Protein AF-0000000069662924 (afdb_homodimer)

Nearest PDB structures (foldseek):
  7nlg-assembly2_C-2  TM=7.965E-01  e=3.188E-01  Saccharomyces cerevisiae
  7nli-assembly1_B  TM=7.902E-01  e=3.560E-01  Saccharomyces cerevisiae
  7n9v-assembly1_A  TM=6.634E-01  e=2.418E-01  Human immunodeficiency virus 1
  7t12-assembly1_A  TM=6.763E-01  e=5.540E-01  HIV-1 O_MVP5180
  8gyn-assembly1_A  TM=2.034E-01  e=5.964E+00  Danio rerio

Foldseek 3Di:
DVVVVVVVVVVVVVVVVVVVVVVVVVLVCLLPVALDPVQLVVLVCQLQVQADDPVDDLVVSLVSNVVSQVSNVSSPHHDDFLRSLCSSLVRYDPLCVVLSVVLVPDDPVQSGSVNSSVSRNVSSVVVVVVVVVVVVD/DVVVVVVVVVVVVVVVVVVVVVVVVVLVCLQPVALDPVQLVVLVCQLQVQADDPPDDLVVSLVSNVVSQVSNVSSPHHDDFLRSLCSSLVRYDPLCVVLSVVLVPDDPVQSGSVNSSVSRNVSSVVVVVVVVVVVVD

Radius of gyration: 25.34 Å; Cα contacts (8 Å, |Δi|>4): 198; chains: 2; bounding box: 38×68×106 Å

Organism: Araneus ventricosus (NCBI:txid182803)

Sequence (274 aa):
ATIYLSLEESQKDLVAEAETAKEAWTLLEEIYEPKSRARIAQLRSEFYSIKKQPSESIGIYLAHIQQAAKALKNAGKSIPEDEVAYQMIENLPPEFDNIVQQIYQLNDDEFLPDKVRTILLAEEGRILSKQAKEIDNATIYLSLEESQKDLVAEAETAKEAWTLLEEIYEPKSRARIAQLRSEFYSIKKQPSESIGIYLAHIQQAAKALKNAGKSIPEDEVAYQMIENLPPEFDNIVQQIYQLNDDEFLPDKVRTILLAEEGRILSKQAKEIDN

Solvent-accessible surface area (backbone atoms only — not comparable to full-atom values): 15076 Å² total; per-residue (Å²): 118,69,66,61,52,50,52,53,49,53,49,45,50,50,49,52,48,44,50,47,43,47,51,46,44,52,44,45,49,39,58,66,36,72,70,37,52,63,55,48,51,54,41,49,52,51,49,76,62,57,58,59,52,92,89,51,52,63,68,57,45,51,48,52,52,50,49,35,46,48,52,28,37,51,42,70,46,74,69,58,54,52,57,52,31,47,58,69,59,72,39,56,62,77,91,44,49,68,59,46,57,55,55,46,66,46,52,79,94,50,46,28,46,68,53,51,48,54,52,51,50,53,48,52,53,51,54,52,52,53,53,54,52,62,71,74,103,118,70,66,60,53,51,52,52,48,51,48,48,50,51,50,51,48,44,51,48,43,48,51,46,44,50,44,44,49,39,58,65,37,73,69,36,50,64,54,48,51,52,40,49,52,52,48,76,62,59,59,59,52,91,90,52,51,64,68,58,44,51,47,52,53,51,49,33,48,50,52,27,36,50,43,70,46,74,71,56,53,50,57,53,29,48,57,68,58,74,38,56,63,76,91,45,48,68,59,46,57,54,55,48,65,46,52,78,93,50,47,29,47,68,52,50,48,55,53,51,52,53,48,50,52,51,54,51,54,53,54,54,52,61,71,74,105

Structure (mmCIF, N/CA/C/O backbone):
data_AF-0000000069662924-model_v1
#
loop_
_entity.id
_entity.type
_entity.pdbx_description
1 polymer 'Retrotransposon gag domain-containing protein'
#
loop_
_atom_site.group_PDB
_atom_site.id
_atom_site.type_symbol
_atom_site.label_atom_id
_atom_site.label_alt_id
_atom_site.label_comp_id
_atom_site.label_asym_id
_atom_site.label_entity_id
_atom_site.label_seq_id
_atom_site.pdbx_PDB_ins_code
_atom_site.Cartn_x
_atom_site.Cartn_y
_atom_site.Cartn_z
_atom_site.occupancy
_atom_site.B_iso_or_equiv
_atom_site.auth_seq_id
_atom_site.auth_comp_id
_atom_site.auth_asym_id
_atom_site.auth_atom_id
_atom_site.pdbx_PDB_model_num
ATOM 1 N N . ALA A 1 1 ? -10.445 -12.812 -53.562 1 49.69 1 ALA A N 1
ATOM 2 C CA . ALA A 1 1 ? -9.828 -13.359 -52.375 1 49.69 1 ALA A CA 1
ATOM 3 C C . ALA A 1 1 ? -8.57 -12.578 -52 1 49.69 1 ALA A C 1
ATOM 5 O O . ALA A 1 1 ? -8.273 -12.398 -50.812 1 49.69 1 ALA A O 1
ATOM 6 N N . THR A 1 2 ? -7.871 -11.977 -52.906 1 58.03 2 THR A N 1
ATOM 7 C CA . THR A 1 2 ? -6.59 -11.305 -52.688 1 58.03 2 THR A CA 1
ATOM 8 C C . THR A 1 2 ? -6.801 -9.906 -52.094 1 58.03 2 THR A C 1
ATOM 10 O O . THR A 1 2 ? -6.027 -9.469 -51.25 1 58.03 2 THR A O 1
ATOM 13 N N . ILE A 1 3 ? -7.914 -9.281 -52.406 1 59.62 3 ILE A N 1
ATOM 14 C CA . ILE A 1 3 ? -8.156 -7.91 -51.969 1 59.62 3 ILE A CA 1
ATOM 15 C C . ILE A 1 3 ? -8.555 -7.902 -50.5 1 59.62 3 ILE A C 1
ATOM 17 O O . ILE A 1 3 ? -8.18 -6.996 -49.75 1 59.62 3 ILE A O 1
ATOM 21 N N . TYR A 1 4 ? -9.266 -8.914 -50.062 1 58.34 4 TYR A N 1
ATOM 22 C CA . TYR A 1 4 ? -9.758 -8.961 -48.688 1 58.34 4 TYR A CA 1
ATOM 23 C C . TYR A 1 4 ? -8.617 -9.203 -47.719 1 58.34 4 TYR A C 1
ATOM 25 O O . TYR A 1 4 ? -8.602 -8.617 -46.625 1 58.34 4 TYR A O 1
ATOM 33 N N . LEU A 1 5 ? -7.629 -9.898 -48.25 1 59.59 5 LEU A N 1
ATOM 34 C CA . LEU A 1 5 ? -6.508 -10.195 -47.375 1 59.59 5 LEU A CA 1
ATOM 35 C C . LEU A 1 5 ? -5.637 -8.961 -47.156 1 59.59 5 LEU A C 1
ATOM 37 O O . LEU A 1 5 ? -5.102 -8.758 -46.062 1 59.59 5 LEU A O 1
ATOM 41 N N . SER A 1 6 ? -5.66 -8.141 -48.188 1 61.25 6 SER A N 1
ATOM 42 C CA . SER A 1 6 ? -4.824 -6.949 -48.094 1 61.25 6 SER A CA 1
ATOM 43 C C . SER A 1 6 ? -5.426 -5.93 -47.156 1 61.25 6 SER A C 1
ATOM 45 O O . SER A 1 6 ? -4.699 -5.266 -46.406 1 61.25 6 SER A O 1
ATOM 47 N N . LEU A 1 7 ? -6.719 -5.934 -47.125 1 59.03 7 LEU A N 1
ATOM 48 C CA . LEU A 1 7 ? -7.414 -4.992 -46.25 1 59.03 7 LEU A CA 1
ATOM 49 C C . LEU A 1 7 ? -7.301 -5.414 -44.781 1 59.03 7 LEU A C 1
ATOM 51 O O . LEU A 1 7 ? -7.113 -4.57 -43.906 1 59.03 7 LEU A O 1
ATOM 55 N N . GLU A 1 8 ? -7.234 -6.691 -44.594 1 59.5 8 GLU A N 1
ATOM 56 C CA . GLU A 1 8 ? -7.113 -7.211 -43.25 1 59.5 8 GLU A CA 1
ATOM 57 C C . GLU A 1 8 ? -5.711 -6.988 -42.688 1 59.5 8 GLU A C 1
ATOM 59 O O . GLU A 1 8 ? -5.547 -6.656 -41.5 1 59.5 8 GLU A O 1
ATOM 64 N N . GLU A 1 9 ? -4.801 -7.031 -43.625 1 61.75 9 GLU A N 1
ATOM 65 C CA . GLU A 1 9 ? -3.422 -6.816 -43.188 1 61.75 9 GLU A CA 1
ATOM 66 C C . GLU A 1 9 ? -3.156 -5.344 -42.906 1 61.75 9 GLU A C 1
ATOM 68 O O . GLU A 1 9 ? -2.469 -5.012 -41.938 1 61.75 9 GLU A O 1
ATOM 73 N N . SER A 1 10 ? -3.73 -4.535 -43.75 1 61.66 10 SER A N 1
ATOM 74 C CA . SER A 1 10 ? -3.57 -3.096 -43.562 1 61.66 10 SER A CA 1
ATOM 75 C C . SER A 1 10 ? -4.242 -2.637 -42.25 1 61.66 10 SER A C 1
ATOM 77 O O . SER A 1 10 ? -3.697 -1.805 -41.531 1 61.66 10 SER A O 1
ATOM 79 N N . GLN A 1 11 ? -5.332 -3.289 -42.031 1 60.81 11 GLN A N 1
ATOM 80 C CA . GLN A 1 11 ? -6.051 -2.934 -40.812 1 60.81 11 GLN A CA 1
ATOM 81 C C . GLN A 1 11 ? -5.32 -3.445 -39.562 1 60.81 11 GLN A C 1
ATOM 83 O O . GLN A 1 11 ? -5.316 -2.785 -38.531 1 60.81 11 GLN A O 1
ATOM 88 N N . LYS A 1 12 ? -4.668 -4.438 -39.812 1 60.22 12 LYS A N 1
ATOM 89 C CA . LYS A 1 12 ? -3.879 -4.992 -38.719 1 60.22 12 LYS A CA 1
ATOM 90 C C . LYS A 1 12 ? -2.666 -4.121 -38.406 1 60.22 12 LYS A C 1
ATOM 92 O O . LYS A 1 12 ? -2.314 -3.922 -37.25 1 60.22 12 LYS A O 1
ATOM 97 N N . ASP A 1 13 ? -2.117 -3.65 -39.406 1 60.31 13 ASP A N 1
ATOM 98 C CA . ASP A 1 13 ? -0.97 -2.762 -39.2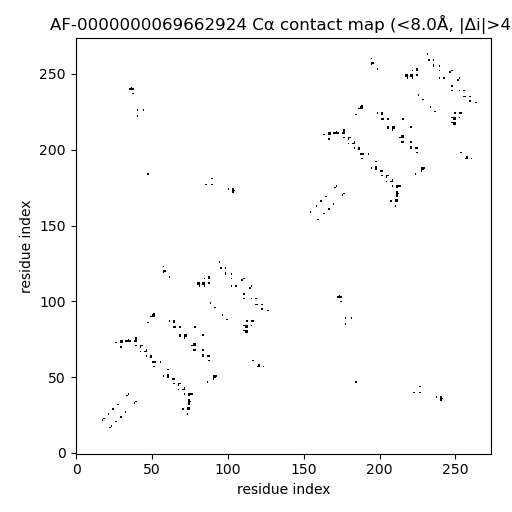81 1 60.31 13 ASP A CA 1
ATOM 99 C C . ASP A 1 13 ? -1.377 -1.442 -38.625 1 60.31 13 ASP A C 1
ATOM 101 O O . ASP A 1 13 ? -0.644 -0.902 -37.781 1 60.31 13 ASP A O 1
ATOM 105 N N . LEU A 1 14 ? -2.523 -1.032 -38.938 1 56.94 14 LEU A N 1
ATOM 106 C CA . LEU A 1 14 ? -3.039 0.212 -38.375 1 56.94 14 LEU A CA 1
ATOM 107 C C . LEU A 1 14 ? -3.395 0.039 -36.906 1 56.94 14 LEU A C 1
ATOM 109 O O . LEU A 1 14 ? -3.135 0.928 -36.094 1 56.94 14 LEU A O 1
ATOM 113 N N . VAL A 1 15 ? -3.92 -1.096 -36.594 1 57.78 15 VAL A N 1
ATOM 114 C CA . VAL A 1 15 ? -4.262 -1.393 -35.219 1 57.78 15 VAL A CA 1
ATOM 115 C C . VAL A 1 15 ? -2.986 -1.558 -34.406 1 57.78 15 VAL A C 1
ATOM 117 O O . VAL A 1 15 ? -2.895 -1.056 -33.281 1 57.78 15 VAL A O 1
ATOM 120 N N . ALA A 1 16 ? -2.062 -2.182 -34.906 1 59.38 16 ALA A N 1
ATOM 121 C CA . ALA A 1 16 ? -0.775 -2.348 -34.25 1 59.38 16 ALA A CA 1
ATOM 122 C C . ALA A 1 16 ? -0.067 -1.006 -34.062 1 59.38 16 ALA A C 1
ATOM 124 O O . ALA A 1 16 ? 0.499 -0.721 -33 1 59.38 16 ALA A O 1
ATOM 125 N N . GLU A 1 17 ? -0.111 -0.244 -35.125 1 57.41 17 GLU A N 1
ATOM 126 C CA . GLU A 1 17 ? 0.496 1.082 -35.062 1 57.41 17 GLU A CA 1
ATOM 127 C C . GLU A 1 17 ? -0.231 1.977 -34.062 1 57.41 17 GLU A C 1
ATOM 129 O O . GLU A 1 17 ? 0.402 2.74 -33.344 1 57.41 17 GLU A O 1
ATOM 134 N N . ALA A 1 18 ? -1.5 1.848 -34 1 58.56 18 ALA A N 1
ATOM 135 C CA . ALA A 1 18 ? -2.318 2.617 -33.062 1 58.56 18 ALA A CA 1
ATOM 136 C C . ALA A 1 18 ? -2.057 2.186 -31.625 1 58.56 18 ALA A C 1
ATOM 138 O O . ALA A 1 18 ? -1.987 3.023 -30.719 1 58.56 18 ALA A O 1
ATOM 139 N N . GLU A 1 19 ? -1.935 0.88 -31.484 1 58.97 19 GLU A N 1
ATOM 140 C CA . GLU A 1 19 ? -1.614 0.363 -30.156 1 58.97 19 GLU A CA 1
ATOM 141 C C . GLU A 1 19 ? -0.228 0.816 -29.719 1 58.97 19 GLU A C 1
ATOM 143 O O . GLU A 1 19 ? -0.034 1.176 -28.547 1 58.97 19 GLU A O 1
ATOM 148 N N . THR A 1 20 ? 0.617 0.887 -30.703 1 63.12 20 THR A N 1
ATOM 149 C CA . THR A 1 20 ? 1.965 1.365 -30.422 1 63.12 20 THR A CA 1
ATOM 150 C C . THR A 1 20 ? 1.962 2.869 -30.156 1 63.12 20 THR A C 1
ATOM 152 O O . THR A 1 20 ? 2.646 3.348 -29.25 1 63.12 20 THR A O 1
ATOM 155 N N . ALA A 1 21 ? 1.134 3.48 -31.016 1 60.59 21 ALA A N 1
ATOM 156 C CA . ALA A 1 21 ? 1.041 4.926 -30.828 1 60.59 21 ALA A CA 1
ATOM 157 C C .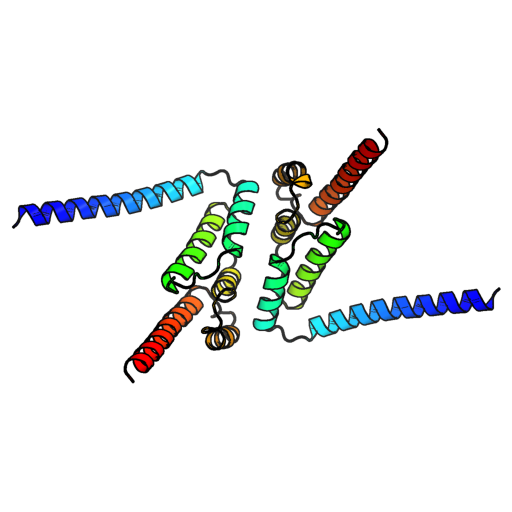 ALA A 1 21 ? 0.343 5.273 -29.516 1 60.59 21 ALA A C 1
ATOM 159 O O . ALA A 1 21 ? 0.775 6.172 -28.797 1 60.59 21 ALA A O 1
ATOM 160 N N . LYS A 1 22 ? -0.722 4.617 -29.281 1 58 22 LYS A N 1
ATOM 161 C CA . LYS A 1 22 ? -1.426 4.801 -28.016 1 58 22 LYS A CA 1
ATOM 162 C C . LYS A 1 22 ? -0.526 4.461 -26.828 1 58 22 LYS A C 1
ATOM 164 O O . LYS A 1 22 ? -0.516 5.176 -25.828 1 58 22 LYS A O 1
ATOM 169 N N . GLU A 1 23 ? 0.12 3.377 -27 1 60.66 23 GLU A N 1
ATOM 170 C CA . GLU A 1 23 ? 1.092 3.029 -25.969 1 60.66 23 GLU A CA 1
ATOM 171 C C . GLU A 1 23 ? 2.172 4.102 -25.844 1 60.66 23 GLU A C 1
ATOM 173 O O . GLU A 1 23 ? 2.574 4.457 -24.734 1 60.66 23 GLU A O 1
ATOM 178 N N . ALA A 1 24 ? 2.59 4.543 -27.078 1 61.59 24 ALA A N 1
ATOM 179 C CA . ALA A 1 24 ? 3.592 5.605 -27.094 1 61.59 24 ALA A CA 1
ATOM 180 C C . ALA A 1 24 ? 3.045 6.891 -26.484 1 61.59 24 ALA A C 1
ATOM 182 O O . ALA A 1 24 ? 3.732 7.555 -25.703 1 61.59 24 ALA A O 1
ATOM 183 N N . TRP A 1 25 ? 1.864 7.266 -26.875 1 55.75 25 TRP A N 1
ATOM 184 C CA . TRP A 1 25 ? 1.247 8.469 -26.344 1 55.75 25 TRP A CA 1
ATOM 185 C C . TRP A 1 25 ? 1 8.336 -24.844 1 55.75 25 TRP A C 1
ATOM 187 O O . TRP A 1 25 ? 1.271 9.258 -24.078 1 55.75 25 TRP A O 1
ATOM 197 N N . THR A 1 26 ? 0.401 7.23 -24.484 1 58.78 26 THR A N 1
ATOM 198 C CA . THR A 1 26 ? 0.218 6.969 -23.062 1 58.78 26 THR A CA 1
ATOM 199 C C . THR A 1 26 ? 1.543 7.094 -22.312 1 58.78 26 THR A C 1
ATOM 201 O O . THR A 1 26 ? 1.594 7.645 -21.219 1 58.78 26 THR A O 1
ATOM 204 N N . LEU A 1 27 ? 2.479 6.598 -22.984 1 59.47 27 LEU A N 1
ATOM 205 C CA . LEU A 1 27 ? 3.816 6.711 -22.422 1 59.47 27 LEU A CA 1
ATOM 206 C C . LEU A 1 27 ? 4.27 8.164 -22.375 1 59.47 27 LEU A C 1
ATOM 208 O O . LEU A 1 27 ? 4.871 8.602 -21.391 1 59.47 27 LEU A O 1
ATOM 212 N N . LEU A 1 28 ? 4.066 8.836 -23.484 1 59.19 28 LEU A N 1
ATOM 213 C CA . LEU A 1 28 ? 4.402 10.258 -23.547 1 59.19 28 LEU A CA 1
ATOM 214 C C . LEU A 1 28 ? 3.619 11.031 -22.484 1 59.19 28 LEU A C 1
ATOM 216 O O . LEU A 1 28 ? 4.176 11.898 -21.812 1 59.19 28 LEU A O 1
ATOM 220 N N . GLU A 1 29 ? 2.348 10.797 -22.5 1 56 29 GLU A N 1
ATOM 221 C CA . GLU A 1 29 ? 1.509 11.445 -21.5 1 56 29 GLU A CA 1
ATOM 222 C C . GLU A 1 29 ? 2.008 11.156 -20.078 1 56 29 GLU A C 1
ATOM 224 O O . GLU A 1 29 ? 2.047 12.055 -19.234 1 56 29 GLU A O 1
ATOM 229 N N . GLU A 1 30 ? 2.254 9.961 -19.969 1 58.09 30 GLU A N 1
ATOM 230 C CA . GLU A 1 30 ? 2.791 9.57 -18.672 1 58.09 30 GLU A CA 1
ATOM 231 C C . GLU A 1 30 ? 4.117 10.273 -18.391 1 58.09 30 GLU A C 1
ATOM 233 O O . GLU A 1 30 ? 4.375 10.695 -17.266 1 58.09 30 GLU A O 1
ATOM 238 N N . ILE A 1 31 ? 4.879 10.352 -19.453 1 55.69 31 ILE A N 1
ATOM 239 C CA . ILE A 1 31 ? 6.184 11 -19.344 1 55.69 31 ILE A CA 1
ATOM 240 C C . ILE A 1 31 ? 5.996 12.492 -19.109 1 55.69 31 ILE A C 1
ATOM 242 O O . ILE A 1 31 ? 6.738 13.102 -18.328 1 55.69 31 ILE A O 1
ATOM 246 N N . TYR A 1 32 ? 5.062 13.047 -19.812 1 55.06 32 TYR A N 1
ATOM 247 C CA . TYR A 1 32 ? 4.941 14.5 -19.75 1 55.06 32 TYR A CA 1
ATOM 248 C C . TYR A 1 32 ? 4 14.914 -18.625 1 55.06 32 TYR A C 1
ATOM 250 O O . TYR A 1 32 ? 3.797 16.109 -18.375 1 55.06 32 TYR A O 1
ATOM 258 N N . GLU A 1 33 ? 3.463 13.945 -18.094 1 58.44 33 GLU A N 1
ATOM 259 C CA . GLU A 1 33 ? 2.682 14.375 -16.938 1 58.44 33 GLU A CA 1
ATOM 260 C C . GLU A 1 33 ? 3.584 14.867 -15.805 1 58.44 33 GLU A C 1
ATOM 262 O O . GLU A 1 33 ? 4.582 14.219 -15.477 1 58.44 33 GLU A O 1
ATOM 267 N N . PRO A 1 34 ? 3.369 16.047 -15.492 1 58.59 34 PRO A N 1
ATOM 268 C CA . PRO A 1 34 ? 4.195 16.547 -14.391 1 58.59 34 PRO A CA 1
ATOM 269 C C . PRO A 1 34 ? 4.277 15.555 -13.227 1 58.59 34 PRO A C 1
ATOM 271 O O . PRO A 1 34 ? 3.285 14.898 -12.898 1 58.59 34 PRO A O 1
ATOM 274 N N . LYS A 1 35 ? 5.465 15.164 -12.961 1 74.19 35 LYS A N 1
ATOM 275 C CA . LYS A 1 35 ? 5.746 14.406 -11.75 1 74.19 35 LYS A CA 1
ATOM 276 C C . LYS A 1 35 ? 5.34 15.188 -10.5 1 74.19 35 LYS A C 1
ATOM 278 O O . LYS A 1 35 ? 6.039 16.109 -10.086 1 74.19 35 LYS A O 1
ATOM 283 N N . SER A 1 36 ? 3.973 15.062 -10.305 1 88.75 36 SER A N 1
ATOM 284 C CA . SER A 1 36 ? 3.479 15.734 -9.102 1 88.75 36 SER A CA 1
ATOM 285 C C . SER A 1 36 ? 3.141 14.734 -8.008 1 88.75 36 SER A C 1
ATOM 287 O O . SER A 1 36 ? 2.861 13.562 -8.289 1 88.75 36 SER A O 1
ATOM 289 N N . ARG A 1 37 ? 3.242 15.195 -6.879 1 92.69 37 ARG A N 1
ATOM 290 C CA . ARG A 1 37 ? 2.9 14.352 -5.734 1 92.69 37 ARG A CA 1
ATOM 291 C C . ARG A 1 37 ? 1.424 13.969 -5.758 1 92.69 37 ARG A C 1
ATOM 293 O O . ARG A 1 37 ? 1.055 12.875 -5.332 1 92.69 37 ARG A O 1
ATOM 300 N N . ALA A 1 38 ? 0.609 14.922 -6.238 1 93.12 38 ALA A N 1
ATOM 301 C CA . ALA A 1 38 ? -0.812 14.617 -6.387 1 93.12 38 ALA A CA 1
ATOM 302 C C . ALA A 1 38 ? -1.024 13.445 -7.332 1 93.12 38 ALA A C 1
ATOM 304 O O . ALA A 1 38 ? -1.829 12.547 -7.055 1 93.12 38 ALA A O 1
ATOM 305 N N . ARG A 1 39 ? -0.296 13.461 -8.383 1 93.38 39 ARG A N 1
ATOM 306 C CA . ARG A 1 39 ? -0.386 12.367 -9.352 1 93.38 39 ARG A CA 1
ATOM 307 C C . ARG A 1 39 ? 0.138 11.062 -8.758 1 93.38 39 ARG A C 1
ATOM 309 O O . ARG A 1 39 ? -0.485 10.016 -8.914 1 93.38 39 ARG A O 1
ATOM 316 N N . ILE A 1 40 ? 1.201 11.117 -8.055 1 95.31 40 ILE A N 1
ATOM 317 C CA . ILE A 1 40 ? 1.779 9.938 -7.414 1 95.31 40 ILE A CA 1
ATOM 318 C C . ILE A 1 40 ? 0.795 9.375 -6.391 1 95.31 40 ILE A C 1
ATOM 320 O O . ILE A 1 40 ? 0.576 8.164 -6.336 1 95.31 40 ILE A O 1
ATOM 324 N N . ALA A 1 41 ? 0.219 10.273 -5.621 1 95.69 41 ALA A N 1
ATOM 325 C CA . ALA A 1 41 ? -0.758 9.844 -4.621 1 95.69 41 ALA A CA 1
ATOM 326 C C . ALA A 1 41 ? -1.922 9.102 -5.277 1 95.69 41 ALA A C 1
ATOM 328 O O . ALA A 1 41 ? -2.367 8.07 -4.773 1 95.69 41 ALA A O 1
ATOM 329 N N . GLN A 1 42 ? -2.445 9.648 -6.367 1 94.81 42 GLN A N 1
ATOM 330 C CA . GLN A 1 42 ? -3.545 9.023 -7.098 1 94.81 42 GLN A CA 1
ATOM 331 C C . GLN A 1 42 ? -3.148 7.645 -7.617 1 94.81 42 GLN A C 1
ATOM 333 O O . GLN A 1 42 ? -3.904 6.68 -7.469 1 94.81 42 GLN A O 1
ATOM 338 N N . LEU A 1 43 ? -2.01 7.523 -8.195 1 95.5 43 LEU A N 1
ATOM 339 C CA . LEU A 1 43 ? -1.529 6.273 -8.773 1 95.5 43 LEU A CA 1
ATOM 340 C C . LEU A 1 43 ? -1.248 5.246 -7.684 1 95.5 43 LEU A C 1
ATOM 342 O O . LEU A 1 43 ? -1.486 4.051 -7.875 1 95.5 43 LEU A O 1
ATOM 346 N N . ARG A 1 44 ? -0.689 5.738 -6.562 1 96 44 ARG A N 1
ATOM 347 C CA . ARG A 1 44 ? -0.476 4.879 -5.402 1 96 44 ARG A CA 1
ATOM 348 C C . ARG A 1 44 ? -1.79 4.273 -4.922 1 96 44 ARG A C 1
ATOM 350 O O . ARG A 1 44 ? -1.871 3.068 -4.672 1 96 44 ARG A O 1
ATOM 357 N N . SER A 1 45 ? -2.758 5.125 -4.766 1 94.88 45 SER A N 1
ATOM 358 C CA . SER A 1 45 ? -4.078 4.652 -4.355 1 94.88 45 SER A CA 1
ATOM 359 C C . SER A 1 45 ? -4.613 3.598 -5.316 1 94.88 45 SER A C 1
ATOM 361 O O . SER A 1 45 ? -5.16 2.582 -4.887 1 94.88 45 SER A O 1
ATOM 363 N N . GLU A 1 46 ? -4.477 3.805 -6.523 1 95.81 46 GLU A N 1
ATOM 364 C CA . GLU A 1 46 ? -4.902 2.84 -7.531 1 95.81 46 GLU A CA 1
ATOM 365 C C . GLU A 1 46 ? -4.164 1.515 -7.379 1 95.81 46 GLU A C 1
ATOM 367 O O . GLU A 1 46 ? -4.785 0.45 -7.348 1 95.81 46 GLU A O 1
ATOM 372 N N . PHE A 1 47 ? -2.865 1.562 -7.27 1 97.38 47 PHE A N 1
ATOM 373 C CA . PHE A 1 47 ? -2.02 0.377 -7.172 1 97.38 47 PHE A CA 1
ATOM 374 C C . PHE A 1 47 ? -2.414 -0.473 -5.973 1 97.38 47 PHE A C 1
ATOM 376 O O . PHE A 1 47 ? -2.645 -1.677 -6.105 1 97.38 47 PHE A O 1
ATOM 383 N N . TYR A 1 48 ? -2.551 0.128 -4.844 1 95.88 48 TYR A N 1
ATOM 384 C CA . TYR A 1 48 ? -2.75 -0.625 -3.609 1 95.88 48 TYR A CA 1
ATOM 385 C C . TYR A 1 48 ? -4.211 -1.016 -3.439 1 95.88 48 TYR A C 1
ATOM 387 O O . TYR A 1 48 ? -4.547 -1.83 -2.574 1 95.88 48 TYR A O 1
ATOM 395 N N . SER A 1 49 ? -5.1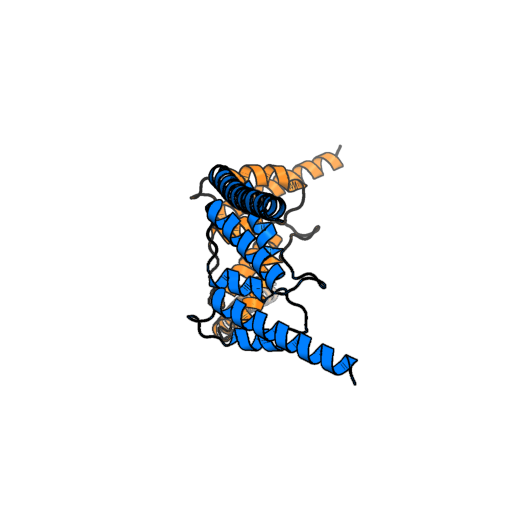21 -0.467 -4.305 1 94.81 49 SER A N 1
ATOM 396 C CA . SER A 1 49 ? -6.539 -0.788 -4.18 1 94.81 49 SER A CA 1
ATOM 397 C C . SER A 1 49 ? -6.926 -1.94 -5.102 1 94.81 49 SER A C 1
ATOM 399 O O . SER A 1 49 ? -8.047 -2.453 -5.023 1 94.81 49 SER A O 1
ATOM 401 N N . ILE A 1 50 ? -6.07 -2.363 -5.949 1 96.62 50 ILE A N 1
ATOM 402 C CA . ILE A 1 50 ? -6.402 -3.375 -6.945 1 96.62 50 ILE A CA 1
ATOM 403 C C . ILE A 1 50 ? -6.707 -4.703 -6.254 1 96.62 50 ILE A C 1
ATOM 405 O O . ILE A 1 50 ? -5.934 -5.164 -5.41 1 96.62 50 ILE A O 1
ATOM 409 N N . LYS A 1 51 ? -7.797 -5.262 -6.598 1 95.75 51 LYS A N 1
ATOM 410 C CA . LYS A 1 51 ? -8.227 -6.598 -6.199 1 95.75 51 LYS A CA 1
ATOM 411 C C . LYS A 1 51 ? -8.68 -7.414 -7.406 1 95.75 51 LYS A C 1
ATOM 413 O O . LYS A 1 51 ? -9.234 -6.867 -8.359 1 95.75 51 LYS A O 1
ATOM 418 N N . LYS A 1 52 ? -8.445 -8.656 -7.297 1 96.5 52 LYS A N 1
ATOM 419 C CA . LYS A 1 52 ? -8.945 -9.484 -8.391 1 96.5 52 LYS A CA 1
ATOM 420 C C . LYS A 1 52 ? -10.469 -9.5 -8.414 1 96.5 52 LYS A C 1
ATOM 422 O O . LYS A 1 52 ? -11.109 -9.75 -7.395 1 96.5 52 LYS A O 1
ATOM 427 N N . GLN A 1 53 ? -10.969 -9.305 -9.562 1 95.31 53 GLN A N 1
ATOM 428 C CA . GLN A 1 53 ? -12.414 -9.391 -9.742 1 95.31 53 GLN A CA 1
ATOM 429 C C . GLN A 1 53 ? -12.859 -10.828 -9.969 1 95.31 53 GLN A C 1
ATOM 431 O O . GLN A 1 53 ? -12.102 -11.641 -10.5 1 95.31 53 GLN A O 1
ATOM 436 N N . PRO A 1 54 ? -14.07 -11.242 -9.539 1 91.75 54 PRO A N 1
ATOM 437 C CA . PRO A 1 54 ? -14.539 -12.625 -9.641 1 91.75 54 PRO A CA 1
ATOM 438 C C . PRO A 1 54 ? -14.445 -13.18 -11.055 1 91.75 54 PRO A C 1
ATOM 440 O O . PRO A 1 54 ? -13.992 -14.312 -11.25 1 91.75 54 PRO A O 1
ATOM 443 N N . SER A 1 55 ? -14.773 -12.484 -12.039 1 91.69 55 SER A N 1
ATOM 444 C CA . SER A 1 55 ? -14.828 -13.016 -13.398 1 91.69 55 SER A CA 1
ATOM 445 C C . SER A 1 55 ? -13.539 -12.727 -14.156 1 91.69 55 SER A C 1
ATOM 447 O O . SER A 1 55 ? -13.383 -13.141 -15.305 1 91.69 55 SER A O 1
ATOM 449 N N . GLU A 1 56 ? -12.672 -12.227 -13.477 1 95.56 56 GLU A N 1
ATOM 450 C CA . GLU A 1 56 ? -11.422 -11.828 -14.117 1 95.56 56 GLU A CA 1
ATOM 451 C C . GLU A 1 56 ? -10.391 -12.953 -14.062 1 95.56 56 GLU A C 1
ATOM 453 O O . GLU A 1 56 ? -10.273 -13.641 -13.039 1 95.56 56 GLU A O 1
ATOM 458 N N . SER A 1 57 ? -9.703 -13.188 -15.164 1 97.06 57 SER A N 1
ATOM 459 C CA . SER A 1 57 ? -8.617 -14.156 -15.141 1 97.06 57 SER A CA 1
ATOM 460 C C . SER A 1 57 ? -7.414 -13.625 -14.375 1 97.06 57 SER A C 1
ATOM 462 O O . SER A 1 57 ? -7.258 -12.406 -14.219 1 97.06 57 SER A O 1
ATOM 464 N N . ILE A 1 58 ? -6.527 -14.477 -13.898 1 98 58 ILE A N 1
ATOM 465 C CA . ILE A 1 58 ? -5.289 -14.102 -13.227 1 98 58 ILE A CA 1
ATOM 466 C C . ILE A 1 58 ? -4.422 -13.273 -14.172 1 98 58 ILE A C 1
ATOM 468 O O . ILE A 1 58 ? -3.771 -12.312 -13.742 1 98 58 ILE A O 1
ATOM 472 N N . GLY A 1 59 ? -4.375 -13.664 -15.383 1 97.88 59 GLY A N 1
ATOM 473 C CA . GLY A 1 59 ? -3.6 -12.914 -16.359 1 97.88 59 GLY A CA 1
ATOM 474 C C . GLY A 1 59 ? -3.982 -11.445 -16.422 1 97.88 59 GLY A C 1
ATOM 475 O O . GLY A 1 59 ? -3.115 -10.57 -16.422 1 97.88 59 GLY A O 1
ATOM 476 N N . ILE A 1 60 ? -5.273 -11.172 -16.5 1 98 60 ILE A N 1
ATOM 477 C CA . ILE A 1 60 ? -5.777 -9.805 -16.594 1 98 60 ILE A CA 1
ATOM 478 C C . ILE A 1 60 ? -5.535 -9.078 -15.273 1 98 60 ILE A C 1
ATOM 480 O O . ILE A 1 60 ? -5.09 -7.93 -15.258 1 98 60 ILE A O 1
ATOM 484 N N . TYR A 1 61 ? -5.871 -9.789 -14.172 1 98.25 61 TYR A N 1
ATOM 485 C CA . TYR A 1 61 ? -5.621 -9.25 -12.836 1 98.25 61 TYR A CA 1
ATOM 486 C C . TYR A 1 61 ? -4.172 -8.797 -12.695 1 98.25 61 TYR A C 1
ATOM 488 O O . TYR A 1 61 ? -3.908 -7.668 -12.281 1 98.25 61 TYR A O 1
ATOM 496 N N . LEU A 1 62 ? -3.193 -9.617 -13.102 1 98.56 62 LEU A N 1
ATOM 497 C CA . LEU A 1 62 ? -1.771 -9.328 -12.969 1 98.56 62 LEU A CA 1
ATOM 498 C C . LEU A 1 62 ? -1.354 -8.211 -13.914 1 98.56 62 LEU A C 1
ATOM 500 O O . LEU A 1 62 ? -0.472 -7.41 -13.594 1 98.56 62 LEU A O 1
ATOM 504 N N . ALA A 1 63 ? -1.967 -8.164 -15.039 1 97.56 63 ALA A N 1
ATOM 505 C CA . ALA A 1 63 ? -1.691 -7.078 -15.984 1 97.56 63 ALA A CA 1
ATOM 506 C C . ALA A 1 63 ? -2.074 -5.727 -15.391 1 97.56 63 ALA A C 1
ATOM 508 O O . ALA A 1 63 ? -1.366 -4.734 -15.578 1 97.56 63 ALA A O 1
ATOM 509 N N . HIS A 1 64 ? -3.189 -5.68 -14.68 1 97.88 64 HIS A N 1
ATOM 510 C CA . HIS A 1 64 ? -3.613 -4.449 -14.016 1 97.88 64 HIS A CA 1
ATOM 511 C C . HIS A 1 64 ? -2.574 -3.98 -13 1 97.88 64 HIS A C 1
ATOM 513 O O . HIS A 1 64 ? -2.234 -2.797 -12.961 1 97.88 64 HIS A O 1
ATOM 519 N N . ILE A 1 65 ? -2.076 -4.922 -12.242 1 98.38 65 ILE A N 1
ATOM 520 C CA . ILE A 1 65 ? -1.079 -4.602 -11.227 1 98.38 65 ILE A CA 1
ATOM 521 C C . ILE A 1 65 ? 0.187 -4.07 -11.898 1 98.38 65 ILE A C 1
ATOM 523 O O . ILE A 1 65 ? 0.734 -3.047 -11.477 1 98.38 65 ILE A O 1
ATOM 527 N N . GLN A 1 66 ? 0.588 -4.758 -12.914 1 97.69 66 GLN A N 1
ATOM 528 C CA . GLN A 1 66 ? 1.81 -4.367 -13.609 1 97.69 66 GLN A CA 1
ATOM 529 C C . GLN A 1 66 ? 1.66 -2.994 -14.258 1 97.69 66 GLN A C 1
ATOM 531 O O . GLN A 1 66 ? 2.598 -2.193 -14.25 1 97.69 66 GLN A O 1
ATOM 536 N N . GLN A 1 67 ? 0.527 -2.775 -14.805 1 97.31 67 GLN A N 1
ATOM 537 C CA . GLN A 1 67 ? 0.262 -1.484 -15.43 1 97.31 67 GLN A CA 1
ATOM 538 C C . GLN A 1 67 ? 0.299 -0.357 -14.398 1 97.31 67 GLN A C 1
ATOM 540 O O . GLN A 1 67 ? 0.845 0.715 -14.664 1 97.31 67 GLN A O 1
ATOM 545 N N . ALA A 1 68 ? -0.313 -0.601 -13.281 1 97.5 68 ALA A N 1
ATOM 546 C CA . ALA A 1 68 ? -0.317 0.401 -12.219 1 97.5 68 ALA A CA 1
ATOM 547 C C . ALA A 1 68 ? 1.099 0.674 -11.719 1 97.5 68 ALA A C 1
ATOM 549 O O . ALA A 1 68 ? 1.465 1.826 -11.469 1 97.5 68 ALA A O 1
ATOM 550 N N . ALA A 1 69 ? 1.917 -0.376 -11.594 1 97.5 69 ALA A N 1
ATOM 551 C CA . ALA A 1 69 ? 3.309 -0.214 -11.172 1 97.5 69 ALA 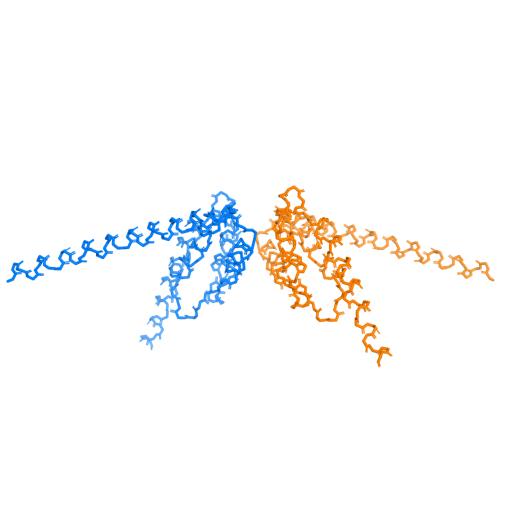A CA 1
ATOM 552 C C . ALA A 1 69 ? 4.098 0.592 -12.203 1 97.5 69 ALA A C 1
ATOM 554 O O . ALA A 1 69 ? 4.898 1.457 -11.844 1 97.5 69 ALA A O 1
ATOM 555 N N . LYS A 1 70 ? 3.844 0.256 -13.438 1 96.19 70 LYS A N 1
ATOM 556 C CA . LYS A 1 70 ? 4.508 0.972 -14.516 1 96.19 70 LYS A CA 1
ATOM 557 C C . LYS A 1 70 ? 4.121 2.447 -14.523 1 96.19 70 LYS A C 1
ATOM 559 O O . LYS A 1 70 ? 4.965 3.316 -14.75 1 96.19 70 LYS A O 1
ATOM 564 N N . ALA A 1 71 ? 2.859 2.754 -14.312 1 94.56 71 ALA A N 1
ATOM 565 C CA . ALA A 1 71 ? 2.383 4.133 -14.25 1 94.56 71 ALA A CA 1
ATOM 566 C C . ALA A 1 71 ? 3.08 4.91 -13.141 1 94.56 71 ALA A C 1
ATOM 568 O O . ALA A 1 71 ? 3.461 6.066 -13.328 1 94.56 71 ALA A O 1
ATOM 569 N N . LEU A 1 72 ? 3.275 4.254 -12.023 1 96.06 72 LEU A N 1
ATOM 570 C CA . LEU A 1 72 ? 3.982 4.875 -10.906 1 96.06 72 LEU A CA 1
ATOM 571 C C . LEU A 1 72 ? 5.438 5.152 -11.266 1 96.06 72 LEU A C 1
ATOM 573 O O . LEU A 1 72 ? 5.953 6.238 -10.992 1 96.06 72 LEU A O 1
ATOM 577 N N . LYS A 1 73 ? 6.059 4.176 -11.867 1 94.25 73 LYS A N 1
ATOM 578 C CA . LYS A 1 73 ? 7.441 4.348 -12.305 1 94.25 73 LYS A CA 1
ATOM 579 C C . LYS A 1 73 ? 7.574 5.516 -13.281 1 94.25 73 LYS A C 1
ATOM 581 O O . LYS A 1 73 ? 8.477 6.344 -13.148 1 94.25 73 LYS A O 1
ATOM 586 N N . ASN A 1 74 ? 6.652 5.586 -14.141 1 92.12 74 ASN A N 1
ATOM 587 C CA . ASN A 1 74 ? 6.66 6.652 -15.141 1 92.12 74 ASN A CA 1
ATOM 588 C C . ASN A 1 74 ? 6.43 8.016 -14.492 1 92.12 74 ASN A C 1
ATOM 590 O O . ASN A 1 74 ? 6.914 9.031 -15 1 92.12 74 ASN A O 1
ATOM 594 N N . ALA A 1 75 ? 5.711 8.023 -13.398 1 91.69 75 ALA A N 1
ATOM 595 C CA . ALA A 1 75 ? 5.453 9.258 -12.656 1 91.69 75 ALA A CA 1
ATOM 596 C C . ALA A 1 75 ? 6.633 9.609 -11.758 1 91.69 75 ALA A C 1
ATOM 598 O O . ALA A 1 75 ? 6.621 10.648 -11.086 1 91.69 75 ALA A O 1
ATOM 599 N N . GLY A 1 76 ? 7.617 8.711 -11.727 1 89.31 76 GLY A N 1
ATOM 600 C CA . GLY A 1 76 ? 8.828 9.008 -10.977 1 89.31 76 GLY A CA 1
ATOM 601 C C . GLY A 1 76 ? 8.922 8.258 -9.664 1 89.31 76 GLY A C 1
ATOM 602 O O . GLY A 1 76 ? 9.805 8.539 -8.844 1 89.31 76 GLY A O 1
ATOM 603 N N . LYS A 1 77 ? 7.996 7.379 -9.414 1 92.44 77 LYS A N 1
ATOM 604 C CA . LYS A 1 77 ? 8.016 6.578 -8.195 1 92.44 77 LYS A CA 1
ATOM 605 C C . LYS A 1 77 ? 8.062 5.086 -8.516 1 92.44 77 LYS A C 1
ATOM 607 O O . LYS A 1 77 ? 7.027 4.469 -8.781 1 92.44 77 LYS A O 1
ATOM 612 N N . SER A 1 78 ? 9.273 4.605 -8.359 1 93.62 78 SER A N 1
ATOM 613 C CA . SER A 1 78 ? 9.43 3.176 -8.594 1 93.62 78 SER A CA 1
ATOM 614 C C . SER A 1 78 ? 8.992 2.365 -7.379 1 93.62 78 SER A C 1
ATOM 616 O O . SER A 1 78 ? 9.289 2.738 -6.242 1 93.62 78 SER A O 1
ATOM 618 N N . ILE A 1 79 ? 8.32 1.281 -7.652 1 95.62 79 ILE A N 1
ATOM 619 C CA . ILE A 1 79 ? 7.895 0.345 -6.613 1 95.62 79 ILE A CA 1
ATOM 620 C C . ILE A 1 79 ? 8.852 -0.845 -6.574 1 95.62 79 ILE A C 1
ATOM 622 O O . ILE A 1 79 ? 9.156 -1.44 -7.609 1 95.62 79 ILE A O 1
ATOM 626 N N . PRO A 1 80 ? 9.344 -1.208 -5.387 1 94.88 80 PRO A N 1
ATOM 627 C CA . PRO A 1 80 ? 10.219 -2.383 -5.297 1 94.88 80 PRO A CA 1
ATOM 628 C C . PRO A 1 80 ? 9.547 -3.654 -5.816 1 94.88 80 PRO A C 1
ATOM 630 O O . PRO A 1 80 ? 8.336 -3.838 -5.633 1 94.88 80 PRO A O 1
ATOM 633 N N . GLU A 1 81 ? 10.344 -4.543 -6.379 1 95.44 81 GLU A N 1
ATOM 634 C CA . GLU A 1 81 ? 9.82 -5.754 -7.004 1 95.44 81 GLU A CA 1
ATOM 635 C C . GLU A 1 81 ? 9.094 -6.629 -5.988 1 95.44 81 GLU A C 1
ATOM 637 O O . GLU A 1 81 ? 8.062 -7.23 -6.305 1 95.44 81 GLU A O 1
ATOM 642 N N . ASP A 1 82 ? 9.625 -6.711 -4.816 1 95.69 82 ASP A N 1
ATOM 643 C CA . ASP A 1 82 ? 8.969 -7.543 -3.811 1 95.69 82 ASP A CA 1
ATOM 644 C C . ASP A 1 82 ? 7.621 -6.953 -3.402 1 95.69 82 ASP A C 1
ATOM 646 O O . ASP A 1 82 ? 6.688 -7.688 -3.068 1 95.69 82 ASP A O 1
ATOM 650 N N . GLU A 1 83 ? 7.496 -5.59 -3.459 1 96.5 83 GLU A N 1
ATOM 651 C CA . GLU A 1 83 ? 6.219 -4.941 -3.184 1 96.5 83 GLU A CA 1
ATOM 652 C C . GLU A 1 83 ? 5.18 -5.297 -4.242 1 96.5 83 GLU A C 1
ATOM 654 O O . GLU A 1 83 ? 4.016 -5.539 -3.922 1 96.5 83 GLU A O 1
ATOM 659 N N . VAL A 1 84 ? 5.609 -5.297 -5.438 1 97.94 84 VAL A N 1
ATOM 660 C CA . VAL A 1 84 ? 4.723 -5.703 -6.52 1 97.94 84 VAL A CA 1
ATOM 661 C C . VAL A 1 84 ? 4.293 -7.156 -6.32 1 97.94 84 VAL A C 1
ATOM 663 O O . VAL A 1 84 ? 3.115 -7.488 -6.469 1 97.94 84 VAL A O 1
ATOM 666 N N . ALA A 1 85 ? 5.199 -8 -5.941 1 98.25 85 ALA A N 1
ATOM 667 C CA . ALA A 1 85 ? 4.91 -9.406 -5.695 1 98.25 85 ALA A CA 1
ATOM 668 C C . ALA A 1 85 ? 3.879 -9.578 -4.586 1 98.25 85 ALA A C 1
ATOM 670 O O . ALA A 1 85 ? 2.936 -10.359 -4.715 1 98.25 85 ALA A O 1
ATOM 671 N N . TYR A 1 86 ? 4.039 -8.82 -3.516 1 97.62 86 TYR A N 1
ATOM 672 C CA . TYR A 1 86 ? 3.057 -8.867 -2.438 1 97.62 86 TYR A CA 1
ATOM 673 C C . TYR A 1 86 ? 1.675 -8.477 -2.943 1 97.62 86 TYR A C 1
ATOM 675 O O . TYR A 1 86 ? 0.679 -9.125 -2.619 1 97.62 86 TYR A O 1
ATOM 683 N N . GLN A 1 87 ? 1.625 -7.402 -3.691 1 97.81 87 GLN A N 1
ATOM 684 C CA . GLN A 1 87 ? 0.344 -6.926 -4.203 1 97.81 87 GLN A CA 1
ATOM 685 C C . GLN A 1 87 ? -0.339 -7.988 -5.059 1 97.81 87 GLN A C 1
ATOM 687 O O . GLN A 1 87 ? -1.565 -8.109 -5.047 1 97.81 87 GLN A O 1
ATOM 692 N N . MET A 1 88 ? 0.397 -8.773 -5.723 1 98.38 88 MET A N 1
ATOM 693 C CA . MET A 1 88 ? -0.125 -9.805 -6.613 1 98.38 88 MET A CA 1
ATOM 694 C C . MET A 1 88 ? -0.825 -10.906 -5.828 1 98.38 88 MET A C 1
ATOM 696 O O . MET A 1 88 ? -1.756 -11.539 -6.328 1 98.38 88 MET A O 1
ATOM 700 N N . ILE A 1 89 ? -0.482 -11.086 -4.566 1 98.06 89 ILE A N 1
ATOM 701 C CA . ILE A 1 89 ? -0.953 -12.297 -3.896 1 98.06 89 ILE A CA 1
ATOM 702 C C . ILE A 1 89 ? -1.881 -11.914 -2.744 1 98.06 89 ILE A C 1
ATOM 704 O O . ILE A 1 89 ? -2.609 -12.766 -2.221 1 98.06 89 ILE A O 1
ATOM 708 N N . GLU A 1 90 ? -1.932 -10.703 -2.311 1 94.69 90 GLU A N 1
ATOM 709 C CA . GLU A 1 90 ? -2.666 -10.289 -1.118 1 94.69 90 GLU A CA 1
ATOM 710 C C . GLU A 1 90 ? -4.145 -10.07 -1.43 1 94.69 90 GLU A C 1
ATOM 712 O O . GLU A 1 90 ? -4.969 -9.984 -0.519 1 94.69 90 GLU A O 1
ATOM 717 N N . ASN A 1 91 ? -4.535 -10.031 -2.627 1 92.62 91 ASN A N 1
ATOM 718 C CA . ASN A 1 91 ? -5.906 -9.703 -3 1 92.62 91 ASN A CA 1
ATOM 719 C C . ASN A 1 91 ? -6.52 -10.773 -3.895 1 92.62 91 ASN A C 1
ATOM 721 O O . ASN A 1 91 ? -7.246 -10.461 -4.836 1 92.62 91 ASN A O 1
ATOM 725 N N . LEU A 1 92 ? -6.23 -11.938 -3.533 1 97.06 92 LEU A N 1
ATOM 726 C CA . LEU A 1 92 ? -6.746 -13.086 -4.273 1 97.06 92 LEU A CA 1
ATOM 727 C C . LEU A 1 92 ? -7.848 -13.789 -3.484 1 97.06 92 LEU A C 1
ATOM 729 O O . LEU A 1 92 ? -7.863 -13.734 -2.254 1 97.06 92 LEU A O 1
ATOM 733 N N . PRO A 1 93 ? -8.758 -14.414 -4.191 1 96 93 PRO A N 1
ATOM 734 C CA . PRO A 1 93 ? -9.812 -15.148 -3.498 1 96 93 PRO A CA 1
ATOM 735 C C . PRO A 1 93 ? -9.297 -16.391 -2.777 1 96 93 PRO A C 1
ATOM 737 O O . PRO A 1 93 ? -8.164 -16.812 -3.012 1 96 93 PRO A O 1
ATOM 740 N N . PRO A 1 94 ? -10.125 -16.984 -1.906 1 95.62 94 PRO A N 1
ATOM 741 C CA . PRO A 1 94 ? -9.703 -18.078 -1.018 1 95.62 94 PRO A CA 1
ATOM 742 C C . PRO A 1 94 ? -9.203 -19.297 -1.778 1 95.62 94 PRO A C 1
ATOM 744 O O . PRO A 1 94 ? -8.422 -20.094 -1.244 1 95.62 94 PRO A O 1
ATOM 747 N N . GLU A 1 95 ? -9.648 -19.469 -3.004 1 94.62 95 GLU A N 1
ATOM 748 C CA . GLU A 1 95 ? -9.219 -20.625 -3.791 1 94.62 95 GLU A CA 1
ATOM 749 C C . GLU A 1 95 ? -7.711 -20.625 -4.012 1 94.62 95 GLU A C 1
ATOM 751 O O . GLU A 1 95 ? -7.125 -21.656 -4.352 1 94.62 95 GLU A O 1
ATOM 756 N N . PHE A 1 96 ? -7.105 -19.453 -3.768 1 97.31 96 PHE A N 1
ATOM 757 C CA . PHE A 1 96 ? -5.672 -19.328 -4 1 97.31 96 PHE A CA 1
ATOM 758 C C . PHE A 1 96 ? -4.898 -19.406 -2.689 1 97.31 96 PHE A C 1
ATOM 760 O O . PHE A 1 96 ? -3.678 -19.234 -2.67 1 97.31 96 PHE A O 1
ATOM 767 N N . ASP A 1 97 ? -5.477 -19.703 -1.542 1 96.81 97 ASP A N 1
ATOM 768 C CA . ASP A 1 97 ? -4.84 -19.656 -0.23 1 96.81 97 ASP A CA 1
ATOM 769 C C . ASP A 1 97 ? -3.648 -20.609 -0.17 1 96.81 97 ASP A C 1
ATOM 771 O O . ASP A 1 97 ? -2.582 -20.25 0.335 1 96.81 97 ASP A O 1
ATOM 775 N N . ASN A 1 98 ? -3.826 -21.797 -0.705 1 96.62 98 ASN A N 1
ATOM 776 C CA . ASN A 1 98 ? -2.766 -22.797 -0.641 1 96.62 98 ASN A CA 1
ATOM 777 C C . ASN A 1 98 ? -1.532 -22.359 -1.423 1 96.62 98 ASN A C 1
ATOM 779 O O . ASN A 1 98 ? -0.409 -22.453 -0.925 1 96.62 98 ASN A O 1
ATOM 783 N N . ILE A 1 99 ? -1.807 -21.844 -2.637 1 98.31 99 ILE A N 1
ATOM 784 C CA . ILE A 1 99 ? -0.673 -21.453 -3.471 1 98.31 99 ILE A CA 1
ATOM 785 C C . ILE A 1 99 ? 0.002 -20.219 -2.887 1 98.31 99 ILE A C 1
ATOM 787 O O . ILE A 1 99 ? 1.223 -20.078 -2.977 1 98.31 99 ILE A O 1
ATOM 791 N N . VAL A 1 100 ? -0.718 -19.312 -2.27 1 98.19 100 VAL A N 1
ATOM 792 C CA . VAL A 1 100 ? -0.152 -18.125 -1.631 1 98.19 100 VAL A CA 1
ATOM 793 C C . VAL A 1 100 ? 0.771 -18.547 -0.489 1 98.19 100 VAL A C 1
ATOM 795 O O . VAL A 1 100 ? 1.864 -18 -0.333 1 98.19 100 VAL A O 1
ATOM 798 N N . GLN A 1 101 ? 0.371 -19.562 0.265 1 97.12 101 GLN A N 1
ATOM 799 C CA . GLN A 1 101 ? 1.214 -20.078 1.334 1 97.12 101 GLN A CA 1
ATOM 800 C C . GLN A 1 101 ? 2.523 -20.641 0.78 1 97.12 101 GLN A C 1
ATOM 802 O O . GLN A 1 101 ? 3.58 -20.484 1.395 1 97.12 101 GLN A O 1
ATOM 807 N N . GLN A 1 102 ? 2.434 -21.266 -0.345 1 97.44 102 GLN A N 1
ATOM 808 C CA . GLN A 1 102 ? 3.635 -21.781 -0.994 1 97.44 102 GLN A CA 1
ATOM 809 C C . GLN A 1 102 ? 4.531 -20.641 -1.478 1 97.44 102 GLN A C 1
ATOM 811 O O . GLN A 1 102 ? 5.758 -20.719 -1.358 1 97.44 102 GLN A O 1
ATOM 816 N N . ILE A 1 103 ? 3.883 -19.594 -1.978 1 98.25 103 ILE A N 1
ATOM 817 C CA . ILE A 1 103 ? 4.629 -18.453 -2.486 1 98.25 103 ILE A CA 1
ATOM 818 C C . ILE A 1 103 ? 5.367 -17.766 -1.338 1 98.25 103 ILE A C 1
ATOM 820 O O . ILE A 1 103 ? 6.488 -17.281 -1.513 1 98.25 103 ILE A O 1
ATOM 824 N N . TYR A 1 104 ? 4.809 -17.766 -0.138 1 96.31 104 TYR A N 1
ATOM 825 C CA . TYR A 1 104 ? 5.449 -17.188 1.036 1 96.31 104 TYR A CA 1
ATOM 826 C C . TYR A 1 104 ? 6.777 -17.875 1.327 1 96.31 104 TYR A C 1
ATOM 828 O O . TYR A 1 104 ? 7.648 -17.312 1.987 1 96.31 104 TYR A O 1
ATOM 836 N N . GLN A 1 105 ? 6.941 -19.031 0.794 1 95.62 105 GLN A N 1
ATOM 837 C CA . GLN A 1 105 ? 8.109 -19.844 1.148 1 95.62 105 GLN A CA 1
ATOM 838 C C . GLN A 1 105 ? 9.234 -19.641 0.137 1 95.62 105 GLN A C 1
ATOM 840 O O . GLN A 1 105 ? 10.336 -20.172 0.318 1 95.62 105 GLN A O 1
ATOM 845 N N . LEU A 1 106 ? 8.961 -18.875 -0.844 1 95.81 106 LEU A N 1
ATOM 846 C CA . LEU A 1 106 ? 10 -18.625 -1.831 1 95.81 106 LEU A CA 1
ATOM 847 C C . LEU A 1 106 ? 11.195 -17.906 -1.194 1 95.81 106 LEU A C 1
ATOM 849 O O . LEU A 1 106 ? 11.031 -17.125 -0.261 1 95.81 106 LEU A O 1
ATOM 853 N N . ASN A 1 107 ? 12.375 -18.266 -1.756 1 93.62 107 ASN A N 1
ATOM 854 C CA . ASN A 1 107 ? 13.547 -17.469 -1.377 1 93.62 107 ASN A CA 1
ATOM 855 C C . ASN A 1 107 ? 13.438 -16.031 -1.873 1 93.62 107 ASN A C 1
ATOM 857 O O . ASN A 1 107 ? 12.719 -15.758 -2.834 1 93.62 107 ASN A O 1
ATOM 861 N N . ASP A 1 108 ? 14.227 -15.141 -1.204 1 91.5 108 ASP A N 1
ATOM 862 C CA . ASP A 1 108 ? 14.125 -13.711 -1.509 1 91.5 108 ASP A CA 1
ATOM 863 C C . ASP A 1 108 ? 14.461 -13.438 -2.973 1 91.5 108 ASP A C 1
ATOM 865 O O . ASP A 1 108 ? 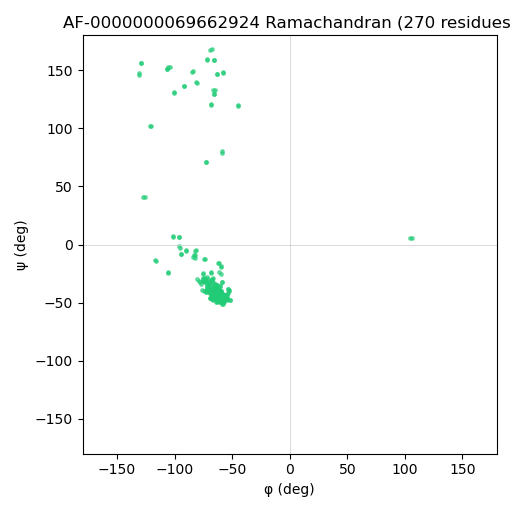13.875 -12.555 -3.594 1 91.5 108 ASP A O 1
ATOM 869 N N . ASP A 1 109 ? 15.406 -14.188 -3.5 1 94.5 109 ASP A N 1
ATOM 870 C CA . ASP A 1 109 ? 15.836 -13.969 -4.875 1 94.5 109 ASP A CA 1
ATOM 871 C C . ASP A 1 109 ? 14.789 -14.469 -5.871 1 94.5 109 ASP A C 1
ATOM 873 O O . ASP A 1 109 ? 14.844 -14.133 -7.055 1 94.5 109 ASP A O 1
ATOM 877 N N . GLU A 1 110 ? 13.781 -15.25 -5.367 1 96.44 110 GLU A N 1
ATOM 878 C CA . GL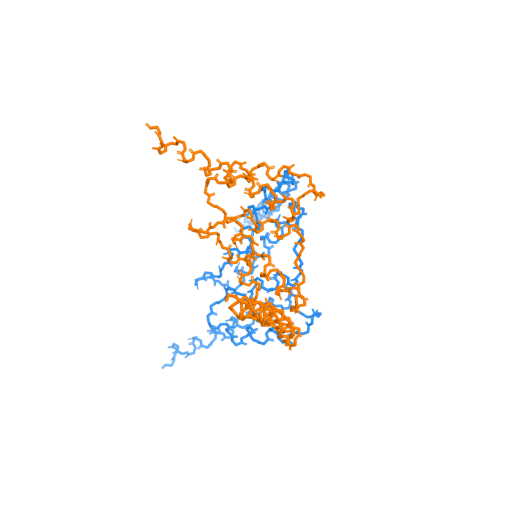U A 1 110 ? 12.734 -15.797 -6.223 1 96.44 110 GLU A CA 1
ATOM 879 C C . GLU A 1 110 ? 11.414 -15.055 -6.02 1 96.44 110 GLU A C 1
ATOM 881 O O . GLU A 1 110 ? 10.547 -15.062 -6.898 1 96.44 110 GLU A O 1
ATOM 886 N N . PHE A 1 111 ? 11.25 -14.453 -4.863 1 96.88 111 PHE A N 1
ATOM 887 C CA . PHE A 1 111 ? 10.016 -13.727 -4.574 1 96.88 111 PHE A CA 1
ATOM 888 C C . PHE A 1 111 ? 9.961 -12.43 -5.363 1 96.88 111 PHE A C 1
ATOM 890 O O . PHE A 1 111 ? 10.062 -11.344 -4.789 1 96.88 111 PHE A O 1
ATOM 897 N N . LEU A 1 112 ? 9.766 -12.586 -6.699 1 97.38 112 LEU A N 1
ATOM 898 C CA . LEU A 1 112 ? 9.711 -11.523 -7.699 1 97.38 112 LEU A CA 1
ATOM 899 C C . LEU A 1 112 ? 8.461 -11.664 -8.562 1 97.38 112 LEU A C 1
ATOM 901 O O . LEU A 1 112 ? 7.914 -12.758 -8.703 1 97.38 112 LEU A O 1
ATOM 905 N N . PRO A 1 113 ? 8.062 -10.516 -9.141 1 98.19 113 PRO A N 1
ATOM 906 C CA . PRO A 1 113 ? 6.82 -10.523 -9.914 1 98.19 113 PRO A CA 1
ATOM 907 C C . PRO A 1 113 ? 6.801 -11.602 -10.992 1 98.19 113 PRO A C 1
ATOM 909 O O . PRO A 1 113 ? 5.785 -12.281 -11.18 1 98.19 113 PRO A O 1
ATOM 912 N N . ASP A 1 114 ? 7.867 -11.852 -11.641 1 98 114 ASP A N 1
ATOM 913 C CA . ASP A 1 114 ? 7.887 -12.812 -12.734 1 98 114 ASP A CA 1
ATOM 914 C C . ASP A 1 114 ? 7.652 -14.234 -12.219 1 98 114 ASP A C 1
ATOM 916 O O . ASP A 1 114 ? 6.875 -14.992 -12.805 1 98 114 ASP A O 1
ATOM 920 N N . LYS A 1 115 ? 8.336 -14.57 -11.188 1 98.62 115 LYS A N 1
ATOM 921 C CA . LYS A 1 115 ? 8.156 -15.898 -10.594 1 98.62 115 LYS A CA 1
ATOM 922 C C . LYS A 1 115 ? 6.742 -16.062 -10.031 1 98.62 115 LYS A C 1
ATOM 924 O O . LYS A 1 115 ? 6.098 -17.078 -10.258 1 98.62 115 LYS A O 1
ATOM 929 N N . VAL A 1 116 ? 6.281 -15.086 -9.336 1 98.62 116 VAL A N 1
ATOM 930 C CA . VAL A 1 116 ? 4.945 -15.117 -8.75 1 98.62 116 VAL A CA 1
ATOM 931 C C . VAL A 1 116 ? 3.9 -15.25 -9.852 1 98.62 116 VAL A C 1
ATOM 933 O O . VAL A 1 116 ? 2.961 -16.047 -9.734 1 98.62 116 VAL A O 1
ATOM 936 N N . ARG A 1 117 ? 4.117 -14.5 -10.883 1 98.62 117 ARG A N 1
ATOM 937 C CA . ARG A 1 117 ? 3.223 -14.562 -12.031 1 98.62 117 ARG A CA 1
ATOM 938 C C . ARG A 1 117 ? 3.152 -15.984 -12.586 1 98.62 117 ARG A C 1
ATOM 940 O O . ARG A 1 117 ? 2.064 -16.516 -12.82 1 98.62 117 ARG A O 1
ATOM 947 N N . THR A 1 118 ? 4.254 -16.578 -12.805 1 98.62 118 THR A N 1
ATOM 948 C CA . THR A 1 118 ? 4.34 -17.922 -13.352 1 98.62 118 THR A CA 1
ATOM 949 C C . THR A 1 118 ? 3.578 -18.922 -12.477 1 98.62 118 THR A C 1
ATOM 951 O O . THR A 1 118 ? 2.789 -19.719 -12.977 1 98.62 118 THR A O 1
ATOM 954 N N . ILE A 1 119 ? 3.754 -18.797 -11.18 1 98.75 119 ILE A N 1
ATOM 955 C CA . ILE A 1 119 ? 3.123 -19.688 -10.227 1 98.75 119 ILE A CA 1
ATOM 956 C C . ILE A 1 119 ? 1.609 -19.5 -10.258 1 98.75 119 ILE A C 1
ATOM 958 O O . ILE A 1 119 ? 0.852 -20.469 -10.312 1 98.75 119 ILE A O 1
ATOM 962 N N . LEU A 1 120 ? 1.164 -18.266 -10.266 1 98.62 120 LEU A N 1
ATOM 963 C CA . LEU A 1 120 ? -0.261 -17.953 -10.195 1 98.62 120 LEU A CA 1
ATOM 964 C C . LEU A 1 120 ? -0.978 -18.406 -11.469 1 98.62 120 LEU A C 1
ATOM 966 O O . LEU A 1 120 ? -2.098 -18.906 -11.406 1 98.62 120 LEU A O 1
ATOM 970 N N . LEU A 1 121 ? -0.341 -18.188 -12.57 1 98.31 121 LEU A N 1
ATOM 971 C CA . LEU A 1 121 ? -0.943 -18.594 -13.828 1 98.31 121 LEU A CA 1
ATOM 972 C C . LEU A 1 121 ? -1.078 -20.109 -13.906 1 98.31 121 LEU A C 1
ATOM 974 O O . LEU A 1 121 ? -2.109 -20.625 -14.344 1 98.31 121 LEU A O 1
ATOM 978 N N . ALA A 1 122 ? -0.085 -20.812 -13.5 1 98.19 122 ALA A N 1
ATOM 979 C CA . ALA A 1 122 ? -0.151 -22.266 -13.453 1 98.19 122 ALA A CA 1
ATOM 980 C C . ALA A 1 122 ? -1.264 -22.734 -12.516 1 98.19 122 ALA A C 1
ATOM 982 O O . ALA A 1 122 ? -2.002 -23.672 -12.836 1 98.19 122 ALA A O 1
ATOM 983 N N . GLU A 1 123 ? -1.368 -22.078 -11.344 1 97.69 123 GLU A N 1
ATOM 984 C CA . GLU A 1 123 ? -2.395 -22.453 -10.375 1 97.69 123 GLU A CA 1
ATOM 985 C C . GLU A 1 123 ? -3.793 -22.219 -10.938 1 97.69 123 GLU A C 1
ATOM 987 O O . GLU A 1 123 ? -4.699 -23.031 -10.703 1 97.69 123 GLU A O 1
ATOM 992 N N . GLU A 1 124 ? -4.012 -21.125 -11.609 1 96.56 124 GLU A N 1
ATOM 993 C CA . GLU A 1 124 ? -5.305 -20.891 -12.234 1 96.56 124 GLU A CA 1
ATOM 994 C C . GLU A 1 124 ? -5.68 -22.016 -13.188 1 96.56 124 GLU A C 1
ATOM 996 O O . GLU A 1 124 ? -6.824 -22.469 -13.211 1 96.56 124 GLU A O 1
ATOM 1001 N N . GLY A 1 125 ? -4.711 -22.406 -13.984 1 95.75 125 GLY A N 1
ATOM 1002 C CA . GLY A 1 125 ? -4.93 -23.547 -14.859 1 95.75 125 GLY A CA 1
ATOM 1003 C C . GLY A 1 125 ? -5.371 -24.781 -14.109 1 95.75 125 GLY A C 1
ATOM 1004 O O . GLY A 1 125 ? -6.273 -25.5 -14.555 1 95.75 125 GLY A O 1
ATOM 1005 N N . ARG A 1 126 ? -4.719 -25.016 -13.039 1 95.75 126 ARG A N 1
ATOM 1006 C CA . ARG A 1 126 ? -5.039 -26.172 -12.211 1 95.75 126 ARG A CA 1
ATOM 1007 C C . ARG A 1 126 ? -6.461 -26.094 -11.664 1 95.75 126 ARG A C 1
ATOM 1009 O O . ARG A 1 126 ? -7.211 -27.062 -11.703 1 95.75 126 ARG A O 1
ATOM 1016 N N . ILE A 1 127 ? -6.824 -24.953 -11.117 1 94.06 127 ILE A N 1
ATOM 1017 C CA . ILE A 1 127 ? -8.141 -24.719 -10.539 1 94.06 127 ILE A CA 1
ATOM 1018 C C . ILE A 1 127 ? -9.219 -24.938 -11.602 1 94.06 127 ILE A C 1
ATOM 1020 O O . ILE A 1 127 ? -10.227 -25.609 -11.344 1 94.06 127 ILE A O 1
ATOM 1024 N N . LEU A 1 128 ? -8.984 -24.438 -12.773 1 92.06 128 LEU A N 1
ATOM 1025 C CA . LEU A 1 128 ? -9.938 -24.547 -13.867 1 92.06 128 LEU A CA 1
ATOM 1026 C C . LEU A 1 128 ? -10.102 -26 -14.305 1 92.06 128 LEU A C 1
ATOM 1028 O O . LEU A 1 128 ? -11.211 -26.438 -14.617 1 92.06 128 LEU A O 1
ATOM 1032 N N . SER A 1 129 ? -9.031 -26.688 -14.336 1 93.44 129 SER A N 1
ATOM 1033 C CA . SER A 1 129 ? -9.07 -28.109 -14.711 1 93.44 129 SER A CA 1
ATOM 1034 C C . SER A 1 129 ? -9.867 -28.922 -13.695 1 93.44 129 SER A C 1
ATOM 1036 O O . SER A 1 129 ? -10.617 -29.828 -14.07 1 93.44 129 SER A O 1
ATOM 1038 N N . LYS A 1 130 ? -9.727 -28.609 -12.453 1 91.88 130 LYS A N 1
ATOM 1039 C CA . LYS A 1 130 ? -10.461 -29.297 -11.398 1 91.88 130 LYS A CA 1
ATOM 1040 C C . LYS A 1 130 ? -11.961 -29 -11.492 1 91.88 130 LYS A C 1
ATOM 1042 O O . LYS A 1 130 ? -12.781 -29.906 -11.281 1 91.88 130 LYS A O 1
ATOM 1047 N N . GLN A 1 131 ? -12.281 -27.812 -11.703 1 88.06 131 GLN A N 1
ATOM 1048 C CA . GLN A 1 131 ? -13.68 -27.406 -11.812 1 88.06 131 GLN A CA 1
ATOM 1049 C C . GLN A 1 131 ? -14.344 -28.078 -13.016 1 88.06 131 GLN A C 1
ATOM 1051 O O . GLN A 1 131 ? -15.516 -28.469 -12.945 1 88.06 131 GLN A O 1
ATOM 1056 N N . ALA A 1 132 ? -13.688 -28.219 -14.125 1 88.5 132 ALA A N 1
ATOM 1057 C CA . ALA A 1 132 ? -14.211 -28.859 -15.328 1 88.5 132 ALA A CA 1
ATOM 1058 C C . ALA A 1 132 ? -14.5 -30.328 -15.078 1 88.5 132 ALA A C 1
ATOM 1060 O O . ALA A 1 132 ? -15.508 -30.859 -15.562 1 88.5 132 ALA A O 1
ATOM 1061 N N . LYS A 1 133 ? -13.75 -30.953 -14.375 1 89.56 133 LYS A N 1
ATOM 1062 C CA . LYS A 1 133 ? -13.938 -32.375 -14.055 1 89.56 133 LYS A CA 1
ATOM 1063 C C . LYS A 1 133 ? -15.156 -32.594 -13.164 1 89.56 133 LYS A C 1
ATOM 1065 O O . LYS A 1 133 ? -15.836 -33.594 -13.273 1 89.56 133 LYS A O 1
ATOM 1070 N N . GLU A 1 134 ? -15.336 -31.672 -12.281 1 86.12 134 GLU A N 1
ATOM 1071 C CA . GLU A 1 134 ? -16.469 -31.797 -11.367 1 86.12 134 GLU A CA 1
ATOM 1072 C C . GLU A 1 134 ? -17.797 -31.594 -12.102 1 86.12 134 GLU A C 1
ATOM 1074 O O . GLU A 1 134 ? -18.812 -32.156 -11.719 1 86.12 134 GLU A O 1
ATOM 1079 N N . ILE A 1 135 ? -17.828 -30.812 -13.102 1 81.62 135 ILE A N 1
ATOM 1080 C CA . ILE A 1 135 ? -19.031 -30.609 -13.898 1 81.62 135 ILE A CA 1
ATOM 1081 C C . ILE A 1 135 ? -19.328 -31.844 -14.742 1 81.62 135 ILE A C 1
ATOM 1083 O O . ILE A 1 135 ? -20.484 -32.219 -14.945 1 81.62 135 ILE A O 1
ATOM 1087 N N . ASP A 1 136 ? -18.375 -32.5 -15.227 1 83.5 136 ASP A N 1
ATOM 1088 C CA . ASP A 1 136 ? -18.516 -33.688 -16.078 1 83.5 136 ASP A CA 1
ATOM 1089 C C . ASP A 1 136 ? -18.906 -34.906 -15.242 1 83.5 136 ASP A C 1
ATOM 1091 O O . ASP A 1 136 ? -19.562 -35.812 -15.75 1 83.5 136 ASP A O 1
ATOM 1095 N N . ASN A 1 137 ? -18.641 -35 -14.008 1 72.69 137 ASN A N 1
ATOM 1096 C CA . ASN A 1 137 ? -19.062 -36.125 -13.188 1 72.69 137 ASN A CA 1
ATOM 1097 C C . ASN A 1 137 ? -20.453 -35.906 -12.594 1 72.69 137 ASN A C 1
ATOM 1099 O O . ASN A 1 137 ? -21.219 -36.844 -12.414 1 72.69 137 ASN A O 1
ATOM 1103 N N . ALA B 1 1 ? -0.994 10.867 55.031 1 49.69 1 ALA B N 1
ATOM 1104 C CA . ALA B 1 1 ? -0.77 11.547 53.75 1 49.69 1 ALA B CA 1
ATOM 1105 C C . ALA B 1 1 ? 0.508 11.047 53.094 1 49.69 1 ALA B C 1
ATOM 1107 O O . ALA B 1 1 ? 0.577 10.953 51.844 1 49.69 1 ALA B O 1
ATOM 1108 N N . THR B 1 2 ? 1.506 10.594 53.75 1 58.31 2 THR B N 1
ATOM 1109 C CA . THR B 1 2 ? 2.816 10.195 53.281 1 58.31 2 THR B CA 1
ATOM 1110 C C . THR B 1 2 ? 2.756 8.789 52.656 1 58.31 2 THR B C 1
ATOM 1112 O O . THR B 1 2 ? 3.4 8.523 51.656 1 58.31 2 THR B O 1
ATOM 1115 N N . ILE B 1 3 ? 1.861 7.953 53.156 1 60 3 ILE B N 1
ATOM 1116 C CA . ILE B 1 3 ? 1.794 6.566 52.719 1 60 3 ILE B CA 1
ATOM 1117 C C . ILE B 1 3 ? 1.097 6.492 51.375 1 60 3 ILE B C 1
ATOM 1119 O O . ILE B 1 3 ? 1.477 5.691 50.5 1 60 3 ILE B O 1
ATOM 1123 N N . TYR B 1 4 ? 0.147 7.379 51.125 1 59.19 4 TYR B N 1
ATOM 1124 C CA . TYR B 1 4 ? -0.634 7.348 49.906 1 59.19 4 TYR B CA 1
ATOM 1125 C C . TYR B 1 4 ? 0.202 7.809 48.719 1 59.19 4 TYR B C 1
ATOM 1127 O O . TYR B 1 4 ? 0.096 7.25 47.625 1 59.19 4 TYR B O 1
ATOM 1135 N N . LEU B 1 5 ? 1.133 8.695 49.094 1 59.69 5 LEU B N 1
ATOM 1136 C CA . LEU B 1 5 ? 1.956 9.211 48 1 59.69 5 LEU B CA 1
ATOM 1137 C C . LEU B 1 5 ? 2.98 8.172 47.562 1 59.69 5 LEU B C 1
ATOM 1139 O O . LEU B 1 5 ? 3.297 8.078 46.375 1 59.69 5 LEU B O 1
ATOM 1143 N N . SER B 1 6 ? 3.342 7.355 48.531 1 61.12 6 SER B N 1
ATOM 1144 C CA . SER B 1 6 ? 4.344 6.348 48.219 1 61.12 6 SER B CA 1
ATOM 1145 C C . SER B 1 6 ? 3.752 5.23 47.375 1 61.12 6 SER B C 1
ATOM 1147 O O . SER B 1 6 ? 4.418 4.711 46.469 1 61.12 6 SER B O 1
ATOM 1149 N N . LEU B 1 7 ? 2.498 5 47.594 1 59.19 7 LEU B N 1
ATOM 1150 C CA . LEU B 1 7 ? 1.82 3.941 46.844 1 59.19 7 LEU B CA 1
ATOM 1151 C C . LEU B 1 7 ? 1.535 4.383 45.406 1 59.19 7 LEU B C 1
ATOM 1153 O O . LEU B 1 7 ? 1.683 3.594 44.469 1 59.19 7 LEU B O 1
ATOM 1157 N N . GLU B 1 8 ? 1.315 5.652 45.281 1 59.94 8 GLU B N 1
ATOM 1158 C CA . GLU B 1 8 ? 1.039 6.191 43.938 1 59.94 8 GLU B CA 1
ATOM 1159 C C . GLU B 1 8 ? 2.305 6.238 43.094 1 59.94 8 GLU B C 1
ATOM 1161 O O . GLU B 1 8 ? 2.268 5.945 41.906 1 59.94 8 GLU B O 1
ATOM 1166 N N . GLU B 1 9 ? 3.367 6.473 43.844 1 61.75 9 GLU B N 1
ATOM 1167 C CA . GLU B 1 9 ? 4.637 6.531 43.125 1 61.75 9 GLU B CA 1
ATOM 1168 C C . GLU B 1 9 ? 5.105 5.137 42.719 1 61.75 9 GLU B C 1
ATOM 1170 O O . GLU B 1 9 ? 5.617 4.945 41.594 1 61.75 9 GLU B O 1
ATOM 1175 N N . SER B 1 10 ? 4.895 4.234 43.625 1 61.62 10 SER B N 1
ATOM 1176 C CA . SER B 1 10 ? 5.273 2.855 43.344 1 61.62 10 SER B CA 1
ATOM 1177 C C . SER B 1 10 ? 4.434 2.277 42.188 1 61.62 10 SER B C 1
ATOM 1179 O O . SER B 1 10 ? 4.953 1.567 41.344 1 61.62 10 SER B O 1
ATOM 1181 N N . GLN B 1 11 ? 3.232 2.717 42.219 1 60.75 11 GLN B N 1
ATOM 1182 C CA . GLN B 1 11 ? 2.346 2.23 41.156 1 60.75 11 GLN B CA 1
ATOM 1183 C C . GLN B 1 11 ? 2.68 2.873 39.812 1 60.75 11 GLN B C 1
ATOM 1185 O O . GLN B 1 11 ? 2.588 2.225 38.781 1 60.75 11 GLN B O 1
ATOM 1190 N N . LYS B 1 12 ? 3.158 3.982 39.969 1 60.78 12 LYS B N 1
ATOM 1191 C CA . LYS B 1 12 ? 3.57 4.684 38.75 1 60.78 12 LYS B CA 1
ATOM 1192 C C . LYS B 1 12 ? 4.828 4.059 38.156 1 60.78 12 LYS B C 1
ATOM 1194 O O . LYS B 1 12 ? 4.949 3.934 36.938 1 60.78 12 LYS B O 1
ATOM 1199 N N . ASP B 1 13 ? 5.66 3.705 39 1 60.47 13 ASP B N 1
ATOM 1200 C CA . ASP B 1 13 ? 6.895 3.055 38.594 1 60.47 13 ASP B CA 1
ATOM 1201 C C . ASP B 1 13 ? 6.613 1.68 37.969 1 60.47 13 ASP B C 1
ATOM 1203 O O . ASP B 1 13 ? 7.238 1.291 37 1 60.47 13 ASP B O 1
ATOM 1207 N N . LEU B 1 14 ? 5.672 1.053 38.531 1 57.28 14 LEU B N 1
ATOM 1208 C CA . LEU B 1 14 ? 5.289 -0.269 38.062 1 57.28 14 LEU B CA 1
ATOM 1209 C C . LEU B 1 14 ? 4.598 -0.169 36.688 1 57.28 14 LEU B C 1
ATOM 1211 O O . LEU B 1 14 ? 4.836 -0.994 35.812 1 57.28 14 LEU B O 1
ATOM 1215 N N . VAL B 1 15 ? 3.824 0.843 36.562 1 58.09 15 VAL B N 1
ATOM 1216 C CA . VAL B 1 15 ? 3.137 1.066 35.281 1 58.09 15 VAL B CA 1
ATOM 1217 C C . VAL B 1 15 ? 4.148 1.472 34.219 1 58.09 15 VAL B C 1
ATOM 1219 O O . VAL B 1 15 ? 4.074 1.003 33.062 1 58.09 15 VAL B O 1
ATOM 1222 N N . ALA B 1 16 ? 5.023 2.27 34.531 1 59.41 16 ALA B N 1
ATOM 1223 C CA . ALA B 1 16 ? 6.082 2.678 33.625 1 59.41 16 ALA B CA 1
ATOM 1224 C C . ALA B 1 16 ? 6.973 1.497 33.25 1 59.41 16 ALA B C 1
ATOM 1226 O O . ALA B 1 16 ? 7.34 1.327 32.094 1 59.41 16 ALA B O 1
ATOM 1227 N N . GLU B 1 17 ? 7.301 0.742 34.281 1 57.53 17 GLU B N 1
ATOM 1228 C CA . GLU B 1 17 ? 8.117 -0.442 34.031 1 57.53 17 GLU B CA 1
ATOM 1229 C C . GLU B 1 17 ? 7.375 -1.463 33.156 1 57.53 17 GLU B C 1
ATOM 1231 O O . GLU B 1 17 ? 7.965 -2.094 32.281 1 57.53 17 GLU B O 1
ATOM 1236 N N . ALA B 1 18 ? 6.133 -1.577 33.375 1 58.66 18 ALA B N 1
ATOM 1237 C CA . ALA B 1 18 ? 5.293 -2.492 32.594 1 58.66 18 ALA B CA 1
ATOM 1238 C C . ALA B 1 18 ? 5.145 -2.023 31.156 1 58.66 18 ALA B C 1
ATOM 1240 O O . ALA B 1 18 ? 5.18 -2.834 30.234 1 58.66 18 ALA B O 1
ATOM 1241 N N . GLU B 1 19 ? 4.988 -0.719 31.047 1 58.84 19 GLU B N 1
ATOM 1242 C CA . GLU B 1 19 ? 4.906 -0.155 29.703 1 58.84 19 GLU B CA 1
ATOM 1243 C C . GLU B 1 19 ? 6.219 -0.337 28.953 1 58.84 19 GLU B C 1
ATOM 1245 O O . GLU B 1 19 ? 6.219 -0.655 27.766 1 58.84 19 GLU B O 1
ATOM 1250 N N . THR B 1 20 ? 7.258 -0.236 29.75 1 62.97 20 THR B N 1
ATOM 1251 C CA . THR B 1 20 ? 8.578 -0.443 29.156 1 62.97 20 THR B CA 1
ATOM 1252 C C . THR B 1 20 ? 8.805 -1.919 28.844 1 62.97 20 THR B C 1
ATOM 1254 O O . THR B 1 20 ? 9.352 -2.26 27.797 1 62.97 20 THR B O 1
ATOM 1257 N N . ALA B 1 21 ? 8.32 -2.676 29.844 1 60.34 21 ALA B N 1
ATOM 1258 C CA . ALA B 1 21 ? 8.461 -4.113 29.625 1 60.34 21 ALA B CA 1
ATOM 1259 C C . ALA B 1 21 ? 7.57 -4.598 28.484 1 60.34 21 ALA B C 1
ATOM 1261 O O . ALA B 1 21 ? 7.992 -5.402 27.656 1 60.34 21 ALA B O 1
ATOM 1262 N N . LYS B 1 22 ? 6.379 -4.16 28.484 1 57.62 22 LYS B N 1
ATOM 1263 C CA . LYS B 1 22 ? 5.461 -4.484 27.391 1 57.62 22 LYS B CA 1
ATOM 1264 C C . LYS B 1 22 ? 6 -3.984 26.047 1 57.62 22 LYS B C 1
ATOM 1266 O O . LYS B 1 22 ? 5.922 -4.688 25.047 1 57.62 22 LYS B O 1
ATOM 1271 N N . GLU B 1 23 ? 6.449 -2.795 26.109 1 60.22 23 GLU B N 1
ATOM 1272 C CA . GLU B 1 23 ? 7.09 -2.273 24.906 1 60.22 23 GLU B CA 1
ATOM 1273 C C . GLU B 1 23 ? 8.297 -3.111 24.516 1 60.22 23 GLU B C 1
ATOM 1275 O O . GLU B 1 23 ? 8.516 -3.395 23.344 1 60.22 23 GLU B O 1
ATOM 1280 N N . ALA B 1 24 ? 9.047 -3.461 25.609 1 61.41 24 ALA B N 1
ATOM 1281 C CA . ALA B 1 24 ? 10.219 -4.305 25.391 1 61.41 24 ALA B CA 1
ATOM 1282 C C . ALA B 1 24 ? 9.805 -5.68 24.859 1 61.41 24 ALA B C 1
ATOM 1284 O O . ALA B 1 24 ? 10.422 -6.203 23.922 1 61.41 24 ALA B O 1
ATOM 1285 N N . TRP B 1 25 ? 8.828 -6.258 25.484 1 55.44 25 TRP B N 1
ATOM 1286 C CA . TRP B 1 25 ? 8.352 -7.566 25.047 1 55.44 25 TRP B CA 1
ATOM 1287 C C . TRP B 1 25 ? 7.762 -7.488 23.641 1 55.44 25 TRP B C 1
ATOM 1289 O O . TRP B 1 25 ? 8.031 -8.352 22.812 1 55.44 25 TRP B O 1
ATOM 1299 N N . THR B 1 26 ? 6.906 -6.531 23.469 1 58.41 26 THR B N 1
ATOM 1300 C CA . THR B 1 26 ? 6.371 -6.324 22.125 1 58.41 26 THR B CA 1
ATOM 1301 C C . THR B 1 26 ? 7.5 -6.191 21.109 1 58.41 26 THR B C 1
ATOM 1303 O O . THR B 1 26 ? 7.414 -6.734 20.016 1 58.41 26 THR B O 1
ATOM 1306 N N . LEU B 1 27 ? 8.461 -5.523 21.578 1 59 27 LEU B N 1
ATOM 1307 C CA . LEU B 1 27 ? 9.641 -5.379 20.734 1 59 27 LEU B CA 1
ATOM 1308 C C . LEU B 1 27 ? 10.336 -6.723 20.547 1 59 27 LEU B C 1
ATOM 1310 O O . LEU B 1 27 ? 10.789 -7.043 19.438 1 59 27 LEU B O 1
ATOM 1314 N N . LEU B 1 28 ? 10.516 -7.398 21.656 1 58.88 28 LEU B N 1
ATOM 1315 C CA . LEU B 1 28 ? 11.109 -8.727 21.594 1 58.88 28 LEU B CA 1
ATOM 1316 C C . LEU B 1 28 ? 10.281 -9.648 20.703 1 58.88 28 LEU B C 1
ATOM 1318 O O . LEU B 1 28 ? 10.828 -10.406 19.906 1 58.88 28 LEU B O 1
ATOM 1322 N N . GLU B 1 29 ? 9.016 -9.664 21 1 55.75 29 GLU B N 1
ATOM 1323 C CA . GLU B 1 29 ? 8.109 -10.477 20.172 1 55.75 29 GLU B CA 1
ATOM 1324 C C . GLU B 1 29 ? 8.227 -10.109 18.703 1 55.75 29 GLU B C 1
ATOM 1326 O O . GLU B 1 29 ? 8.25 -10.984 17.828 1 55.75 29 GLU B O 1
ATOM 1331 N N . GLU B 1 30 ? 8.203 -8.883 18.578 1 57.81 30 GLU B N 1
ATOM 1332 C CA . GLU B 1 30 ? 8.367 -8.406 17.203 1 57.81 30 GLU B CA 1
ATOM 1333 C C . GLU B 1 30 ? 9.711 -8.836 16.625 1 57.81 30 GLU B C 1
ATOM 1335 O O . GLU B 1 30 ? 9.797 -9.211 15.453 1 57.81 30 GLU B O 1
ATOM 1340 N N . ILE B 1 31 ? 10.688 -8.766 17.516 1 55.47 31 ILE B N 1
ATOM 1341 C CA . ILE B 1 31 ? 12.031 -9.156 17.109 1 55.47 31 ILE B CA 1
ATOM 1342 C C . ILE B 1 31 ? 12.094 -10.664 16.875 1 55.47 31 ILE B C 1
ATOM 1344 O O . ILE B 1 31 ? 12.742 -11.133 15.938 1 55.47 31 ILE B O 1
ATOM 1348 N N . TYR B 1 32 ? 11.461 -11.367 17.766 1 54.72 32 TYR B N 1
ATOM 1349 C CA . TYR B 1 32 ? 11.609 -12.82 17.672 1 54.72 32 TYR B CA 1
ATOM 1350 C C . TYR B 1 32 ? 10.531 -13.422 16.781 1 54.72 32 TYR B C 1
ATOM 1352 O O . TYR B 1 32 ? 10.539 -14.633 16.516 1 54.72 32 TYR B O 1
ATOM 1360 N N . GLU B 1 33 ? 9.711 -12.602 16.406 1 58.09 33 GLU B N 1
ATOM 1361 C CA . GLU B 1 33 ? 8.797 -13.195 15.438 1 58.09 33 GLU B CA 1
ATOM 1362 C C . GLU B 1 33 ? 9.516 -13.523 14.133 1 58.09 33 GLU B C 1
ATOM 1364 O O . GLU B 1 33 ? 10.273 -12.711 13.609 1 58.09 33 GLU B O 1
ATOM 1369 N N . PRO B 1 34 ? 9.453 -14.727 13.859 1 58.47 34 PRO B N 1
ATOM 1370 C CA . PRO B 1 34 ? 10.094 -15.078 12.594 1 58.47 34 PRO B CA 1
ATOM 1371 C C . PRO B 1 34 ? 9.75 -14.109 11.469 1 58.47 34 PRO B C 1
ATOM 1373 O O . PRO B 1 34 ? 8.609 -13.648 11.375 1 58.47 34 PRO B O 1
ATOM 1376 N N . LYS B 1 35 ? 10.75 -13.5 10.961 1 75.19 35 LYS B N 1
ATOM 1377 C CA . LYS B 1 35 ? 10.625 -12.719 9.734 1 75.19 35 LYS B CA 1
ATOM 1378 C C . LYS B 1 35 ? 10.125 -13.578 8.578 1 75.19 35 LYS B C 1
ATOM 1380 O O . LYS B 1 35 ? 10.891 -14.352 7.992 1 75.19 35 LYS B O 1
ATOM 1385 N N . SER B 1 36 ? 8.758 -13.742 8.688 1 89 36 SER B N 1
ATOM 1386 C CA . SER B 1 36 ? 8.164 -14.508 7.598 1 89 36 SER B CA 1
ATOM 1387 C C . SER B 1 36 ? 7.426 -13.602 6.617 1 89 36 SER B C 1
ATOM 1389 O O . SER B 1 36 ? 6.996 -12.508 6.984 1 89 36 SER B O 1
ATOM 1391 N N . ARG B 1 37 ? 7.371 -14.047 5.473 1 92.88 37 ARG B N 1
ATOM 1392 C CA . ARG B 1 37 ? 6.648 -13.305 4.445 1 92.88 37 ARG B CA 1
ATOM 1393 C C . ARG B 1 37 ? 5.164 -13.211 4.781 1 92.88 37 ARG B C 1
ATOM 1395 O O . ARG B 1 37 ? 4.516 -12.211 4.469 1 92.88 37 ARG B O 1
ATOM 1402 N N . ALA B 1 38 ? 4.652 -14.297 5.395 1 93.31 38 ALA B N 1
ATOM 1403 C CA . ALA B 1 38 ? 3.264 -14.273 5.84 1 93.31 38 ALA B CA 1
ATOM 1404 C C . ALA B 1 38 ? 3.029 -13.141 6.836 1 93.31 38 ALA B C 1
ATOM 1406 O O . ALA B 1 38 ? 2.029 -12.422 6.75 1 93.31 38 ALA B O 1
ATOM 1407 N N . ARG B 1 39 ? 3.957 -13 7.715 1 93.5 39 ARG B N 1
ATOM 1408 C CA . ARG B 1 39 ? 3.865 -11.93 8.703 1 93.5 39 ARG B CA 1
ATOM 1409 C C . ARG B 1 39 ? 3.998 -10.562 8.047 1 93.5 39 ARG B C 1
ATOM 1411 O O . ARG B 1 39 ? 3.232 -9.648 8.352 1 93.5 39 ARG B O 1
ATOM 1418 N N . ILE B 1 40 ? 4.879 -10.422 7.137 1 95.31 40 ILE B N 1
ATOM 1419 C CA . ILE B 1 40 ? 5.078 -9.172 6.414 1 95.31 40 ILE B CA 1
ATOM 1420 C C . ILE B 1 40 ? 3.812 -8.82 5.633 1 95.31 40 ILE B C 1
ATOM 1422 O O . ILE B 1 40 ? 3.359 -7.672 5.652 1 95.31 40 ILE B O 1
ATOM 1426 N N . ALA B 1 41 ? 3.27 -9.82 4.984 1 95.81 41 ALA B N 1
ATOM 1427 C CA . ALA B 1 41 ? 2.043 -9.602 4.219 1 95.81 41 ALA B CA 1
ATOM 1428 C C . ALA B 1 41 ? 0.922 -9.086 5.113 1 95.81 41 ALA B C 1
ATOM 1430 O O . ALA B 1 41 ? 0.192 -8.164 4.738 1 95.81 41 ALA B O 1
ATOM 1431 N N . GLN B 1 42 ? 0.755 -9.695 6.285 1 94.88 42 GLN B N 1
ATOM 1432 C CA . GLN B 1 42 ? -0.265 -9.273 7.242 1 94.88 42 GLN B CA 1
ATOM 1433 C C . GLN B 1 42 ? -0.041 -7.836 7.691 1 94.88 42 GLN B C 1
ATOM 1435 O O . GLN B 1 42 ? -0.979 -7.035 7.727 1 94.88 42 GLN B O 1
ATOM 1440 N N . LEU B 1 43 ? 1.149 -7.492 8.016 1 95.56 43 LEU B N 1
ATOM 1441 C CA . LEU B 1 43 ? 1.495 -6.164 8.508 1 95.56 43 LEU B CA 1
ATOM 1442 C C . LEU B 1 43 ? 1.346 -5.121 7.402 1 95.56 43 LEU B C 1
ATOM 1444 O O . LEU B 1 43 ? 0.931 -3.99 7.66 1 95.56 43 LEU B O 1
ATOM 1448 N N . ARG B 1 44 ? 1.744 -5.531 6.184 1 96 44 ARG B N 1
ATOM 1449 C CA . ARG B 1 44 ? 1.546 -4.672 5.02 1 96 44 ARG B CA 1
ATOM 1450 C C . ARG B 1 44 ? 0.07 -4.336 4.832 1 96 44 ARG B C 1
ATOM 1452 O O . ARG B 1 44 ? -0.288 -3.174 4.637 1 96 44 ARG B O 1
ATOM 1459 N N . SER B 1 45 ? -0.734 -5.348 4.863 1 94.94 45 SER B N 1
ATOM 1460 C CA . SER B 1 45 ? -2.174 -5.148 4.742 1 94.94 45 SER B CA 1
ATOM 1461 C C . SER B 1 45 ? -2.691 -4.195 5.812 1 94.94 45 SER B C 1
ATOM 1463 O O . SER B 1 45 ? -3.502 -3.311 5.527 1 94.94 45 SER B O 1
ATOM 1465 N N . GLU B 1 46 ? -2.271 -4.34 6.965 1 95.75 46 GLU B N 1
ATOM 1466 C CA . GLU B 1 46 ? -2.656 -3.451 8.062 1 95.75 46 GLU B CA 1
ATOM 1467 C C . GLU B 1 46 ? -2.229 -2.014 7.781 1 95.75 46 GLU B C 1
ATOM 1469 O O . GLU B 1 46 ? -3.033 -1.088 7.902 1 95.75 46 GLU B O 1
ATOM 1474 N N . PHE B 1 47 ? -0.992 -1.82 7.402 1 97.44 47 PHE B N 1
ATOM 1475 C CA . PHE B 1 47 ? -0.425 -0.5 7.16 1 97.44 47 PHE B CA 1
ATOM 1476 C C . PHE B 1 47 ? -1.211 0.236 6.082 1 97.44 47 PHE B C 1
ATOM 1478 O O . PHE B 1 47 ? -1.633 1.377 6.281 1 97.44 47 PHE B O 1
ATOM 1485 N N . TYR B 1 48 ? -1.467 -0.404 5 1 95.94 48 TYR B N 1
ATOM 1486 C CA . TYR B 1 48 ? -2.055 0.273 3.85 1 95.94 48 TYR B CA 1
ATOM 1487 C C . TYR B 1 48 ? -3.568 0.375 3.99 1 95.94 48 TYR B C 1
ATOM 1489 O O . TYR B 1 48 ? -4.223 1.091 3.229 1 95.94 48 TYR B O 1
ATOM 1497 N N . SER B 1 49 ? -4.156 -0.32 5.016 1 94.88 49 SER B N 1
ATOM 1498 C CA . SER B 1 49 ? -5.602 -0.276 5.199 1 94.88 49 SER B CA 1
ATOM 1499 C C . SER B 1 49 ? -6 0.801 6.199 1 94.88 49 SER B C 1
ATOM 1501 O O . SER B 1 49 ? -7.188 1.085 6.375 1 94.88 49 SER B O 1
ATOM 1503 N N . ILE B 1 50 ? -5.078 1.402 6.852 1 96.62 50 ILE B N 1
ATOM 1504 C CA . ILE B 1 50 ? -5.379 2.352 7.914 1 96.62 50 ILE B CA 1
ATOM 1505 C C . ILE B 1 50 ? -6.07 3.582 7.332 1 96.62 50 ILE B C 1
ATOM 1507 O O . ILE B 1 50 ? -5.594 4.164 6.355 1 96.62 50 ILE B O 1
ATOM 1511 N N . LYS B 1 51 ? -7.16 3.934 7.914 1 95.75 51 LYS B N 1
ATOM 1512 C CA . LYS B 1 51 ? -7.91 5.156 7.637 1 95.75 51 LYS B CA 1
ATOM 1513 C C . LYS B 1 51 ? -8.25 5.895 8.93 1 95.75 51 LYS B C 1
ATOM 1515 O O . LYS B 1 51 ? -8.469 5.27 9.969 1 95.75 51 LYS B O 1
ATOM 1520 N N . LYS B 1 52 ? -8.258 7.16 8.812 1 96.56 52 LYS B N 1
ATOM 1521 C CA . LYS B 1 52 ? -8.672 7.898 10 1 96.56 52 LYS B CA 1
ATOM 1522 C C . LYS B 1 52 ? -10.133 7.617 10.344 1 96.56 52 LYS B C 1
ATOM 1524 O O . LYS B 1 52 ? -11.008 7.723 9.492 1 96.56 52 LYS B O 1
ATOM 1529 N N . GLN B 1 53 ? -10.336 7.355 11.562 1 95.25 53 GLN B N 1
ATOM 1530 C CA . GLN B 1 53 ? -11.703 7.168 12.047 1 95.25 53 GLN B CA 1
ATOM 1531 C C . GLN B 1 53 ? -12.359 8.5 12.383 1 95.25 53 GLN B C 1
ATOM 1533 O O . GLN B 1 53 ? -11.672 9.461 12.75 1 95.25 53 GLN B O 1
ATOM 1538 N N . PRO B 1 54 ? -13.68 8.656 12.242 1 91.5 54 PRO B N 1
ATOM 1539 C CA . PRO B 1 54 ? -14.375 9.922 12.453 1 91.5 54 PRO B CA 1
ATOM 1540 C C . PRO B 1 54 ? -14.094 10.523 13.828 1 91.5 54 PRO B C 1
ATOM 1542 O O . PRO B 1 54 ? -13.844 11.727 13.945 1 91.5 54 PRO B O 1
ATOM 1545 N N . SER B 1 55 ? -14.07 9.805 14.844 1 91.69 55 SER B N 1
ATOM 1546 C CA . SER B 1 55 ? -13.938 10.352 16.188 1 91.69 55 SER B CA 1
ATOM 1547 C C . SER B 1 55 ? -12.484 10.328 16.656 1 91.69 55 SER B C 1
ATOM 1549 O O . SER B 1 55 ? -12.172 10.789 17.766 1 91.69 55 SER B O 1
ATOM 1551 N N . GLU B 1 56 ? -11.703 9.984 15.797 1 95.56 56 GLU B N 1
ATOM 1552 C CA . GLU B 1 56 ? -10.297 9.844 16.156 1 95.56 56 GLU B CA 1
ATOM 1553 C C . GLU B 1 56 ? -9.531 11.141 15.906 1 95.56 56 GLU B C 1
ATOM 1555 O O . GLU B 1 56 ? -9.758 11.812 14.898 1 95.56 56 GLU B O 1
ATOM 1560 N N . SER B 1 57 ? -8.695 11.523 16.844 1 97.12 57 SER B N 1
ATOM 1561 C CA . SER B 1 57 ? -7.84 12.68 16.625 1 97.12 57 SER B CA 1
ATOM 1562 C C . SER B 1 57 ? -6.742 12.367 15.609 1 97.12 57 SER B C 1
ATOM 1564 O O . SER B 1 57 ? -6.395 11.203 15.406 1 97.12 57 SER B O 1
ATOM 1566 N N . ILE B 1 58 ? -6.141 13.352 14.984 1 97.94 58 ILE B N 1
ATOM 1567 C CA . ILE B 1 58 ? -5.02 13.203 14.062 1 97.94 58 ILE B CA 1
ATOM 1568 C C . ILE B 1 58 ? -3.836 12.57 14.789 1 97.94 58 ILE B C 1
ATOM 1570 O O . ILE B 1 58 ? -3.121 11.742 14.219 1 97.94 58 ILE B O 1
ATOM 1574 N N . GLY B 1 59 ? -3.623 13 15.977 1 97.88 59 GLY B N 1
ATOM 1575 C CA . GLY B 1 59 ? -2.533 12.43 16.75 1 97.88 59 GLY B CA 1
ATOM 1576 C C . GLY B 1 59 ? -2.609 10.922 16.875 1 97.88 59 GLY B C 1
ATOM 1577 O O . GLY B 1 59 ? -1.612 10.227 16.672 1 97.88 59 GLY B O 1
ATOM 1578 N N . ILE B 1 60 ? -3.783 10.414 17.203 1 98 60 ILE B N 1
ATOM 1579 C CA . ILE B 1 60 ? -3.992 8.977 17.359 1 98 60 ILE B CA 1
ATOM 1580 C C . ILE B 1 60 ? -3.9 8.281 16 1 98 60 ILE B C 1
ATOM 1582 O O . ILE B 1 60 ? -3.258 7.238 15.883 1 98 60 ILE B O 1
ATOM 1586 N N . TYR B 1 61 ? -4.574 8.891 15.023 1 98.25 61 TYR B N 1
ATOM 1587 C CA . TYR B 1 61 ? -4.512 8.383 13.656 1 98.25 61 TYR B CA 1
ATOM 1588 C C . TYR B 1 61 ? -3.066 8.211 13.203 1 98.25 61 TYR B C 1
ATOM 1590 O O . TYR B 1 61 ? -2.684 7.141 12.719 1 98.25 61 TYR B O 1
ATOM 1598 N N . LEU B 1 62 ? -2.197 9.203 13.414 1 98.56 62 LEU B N 1
ATOM 1599 C CA . LEU B 1 62 ? -0.805 9.188 12.977 1 98.56 62 LEU B CA 1
ATOM 1600 C C . LEU B 1 62 ? 0.005 8.188 13.797 1 98.56 62 LEU B C 1
ATOM 1602 O O . LEU B 1 62 ? 0.932 7.559 13.273 1 98.56 62 LEU B O 1
ATOM 1606 N N . ALA B 1 63 ? -0.343 8.047 15.023 1 97.5 63 ALA B N 1
ATOM 1607 C CA . ALA B 1 63 ? 0.322 7.055 15.867 1 97.5 63 ALA B CA 1
ATOM 1608 C C . ALA B 1 63 ? 0.089 5.645 15.344 1 97.5 63 ALA B C 1
ATOM 1610 O O . ALA B 1 63 ? 0.996 4.809 15.359 1 97.5 63 ALA B O 1
ATOM 1611 N N . HIS B 1 64 ? -1.123 5.367 14.875 1 97.81 64 HIS B N 1
ATOM 1612 C CA . HIS B 1 64 ? -1.434 4.066 14.297 1 97.81 64 HIS B CA 1
ATOM 1613 C C . HIS B 1 64 ? -0.561 3.785 13.078 1 97.81 64 HIS B C 1
ATOM 1615 O O . HIS B 1 64 ? -0.019 2.686 12.938 1 97.81 64 HIS B O 1
ATOM 1621 N N . ILE B 1 65 ? -0.419 4.785 12.234 1 98.38 65 ILE B N 1
ATOM 1622 C CA . ILE B 1 65 ? 0.388 4.645 11.031 1 98.38 65 ILE B CA 1
ATOM 1623 C C . ILE B 1 65 ? 1.841 4.371 11.406 1 98.38 65 ILE B C 1
ATOM 1625 O O . ILE B 1 65 ? 2.471 3.461 10.859 1 98.38 65 ILE B O 1
ATOM 1629 N N . GLN B 1 66 ? 2.307 5.145 12.352 1 97.69 66 GLN B N 1
ATOM 1630 C CA . GLN B 1 66 ? 3.697 5.004 12.773 1 97.69 66 GLN B CA 1
ATOM 1631 C C . GLN B 1 66 ? 3.947 3.641 13.406 1 97.69 66 GLN B C 1
ATOM 1633 O O . GLN B 1 66 ? 4.996 3.031 13.188 1 97.69 66 GLN B O 1
ATOM 1638 N N . GLN B 1 67 ? 3.014 3.227 14.164 1 97.38 67 GLN B N 1
ATOM 1639 C CA . GLN B 1 67 ? 3.135 1.921 14.805 1 97.38 67 GLN B CA 1
ATOM 1640 C C . GLN B 1 67 ? 3.168 0.801 13.773 1 97.38 67 GLN B C 1
ATOM 1642 O O . GLN B 1 67 ? 3.949 -0.145 13.898 1 97.38 67 GLN B O 1
ATOM 1647 N N . ALA B 1 68 ? 2.299 0.895 12.805 1 97.5 68 ALA B N 1
ATOM 1648 C CA . ALA B 1 68 ? 2.264 -0.11 11.742 1 97.5 68 ALA B CA 1
ATOM 1649 C C . ALA B 1 68 ? 3.572 -0.121 10.953 1 97.5 68 ALA B C 1
ATOM 1651 O O . ALA B 1 68 ? 4.094 -1.188 10.617 1 97.5 68 ALA B O 1
ATOM 1652 N N . ALA B 1 69 ? 4.137 1.065 10.68 1 97.5 69 ALA B N 1
ATOM 1653 C CA . ALA B 1 69 ? 5.414 1.162 9.984 1 97.5 69 ALA B CA 1
ATOM 1654 C C . ALA B 1 69 ? 6.539 0.539 10.805 1 97.5 69 ALA B C 1
ATOM 1656 O O . ALA B 1 69 ? 7.395 -0.166 10.266 1 97.5 69 ALA B O 1
ATOM 1657 N N . LYS B 1 70 ? 6.484 0.852 12.078 1 96.19 70 LYS B N 1
ATOM 1658 C CA . LYS B 1 70 ? 7.484 0.296 12.984 1 96.19 70 LYS B CA 1
ATOM 1659 C C . LYS B 1 70 ? 7.391 -1.227 13.039 1 96.19 70 LYS B C 1
ATOM 1661 O O . LYS B 1 70 ? 8.414 -1.916 13.07 1 96.19 70 LYS B O 1
ATOM 1666 N N . ALA B 1 71 ? 6.191 -1.766 13.086 1 94.56 71 ALA B N 1
ATOM 1667 C CA . ALA B 1 71 ? 5.98 -3.211 13.102 1 94.56 71 ALA B CA 1
ATOM 1668 C C . ALA B 1 71 ? 6.566 -3.863 11.852 1 94.56 71 ALA B C 1
ATOM 1670 O O . ALA B 1 71 ? 7.191 -4.926 11.93 1 94.56 71 ALA B O 1
ATOM 1671 N N . LEU B 1 72 ? 6.395 -3.211 10.727 1 96.12 72 LEU B N 1
ATOM 1672 C CA . LEU B 1 72 ? 6.957 -3.709 9.477 1 96.12 72 LEU B CA 1
ATOM 1673 C C . LEU B 1 72 ? 8.484 -3.699 9.523 1 96.12 72 LEU B C 1
ATOM 1675 O O . LEU B 1 72 ? 9.125 -4.676 9.133 1 96.12 72 LEU B O 1
ATOM 1679 N N . LYS B 1 73 ? 9.031 -2.609 10.016 1 94.19 73 LYS B N 1
ATOM 1680 C CA . LYS B 1 73 ? 10.477 -2.508 10.148 1 94.19 73 LYS B CA 1
ATOM 1681 C C . LYS B 1 73 ? 11.023 -3.611 11.047 1 94.19 73 LYS B C 1
ATOM 1683 O O . LYS B 1 73 ? 12.016 -4.262 10.711 1 94.19 73 LYS B O 1
ATOM 1688 N N . ASN B 1 74 ? 10.336 -3.828 12.086 1 92.19 74 ASN B N 1
ATOM 1689 C CA . ASN B 1 74 ? 10.75 -4.855 13.031 1 92.19 74 ASN B CA 1
ATOM 1690 C C . ASN B 1 74 ? 10.648 -6.25 12.43 1 92.19 74 ASN B C 1
ATOM 1692 O O . ASN B 1 74 ? 11.414 -7.148 12.797 1 92.19 74 ASN B O 1
ATOM 1696 N N . ALA B 1 75 ? 9.734 -6.418 11.5 1 91.81 75 ALA B N 1
ATOM 1697 C CA . ALA B 1 75 ? 9.562 -7.695 10.812 1 91.81 75 ALA B CA 1
ATOM 1698 C C . ALA B 1 75 ? 10.578 -7.84 9.672 1 91.81 75 ALA B C 1
ATOM 1700 O O . ALA B 1 75 ? 10.625 -8.875 9.008 1 91.81 75 ALA B O 1
ATOM 1701 N N . GLY B 1 76 ? 11.336 -6.77 9.445 1 89.5 76 GLY B N 1
ATOM 1702 C CA . GLY B 1 76 ? 12.398 -6.852 8.461 1 89.5 76 GLY B CA 1
ATOM 1703 C C . GLY B 1 76 ? 12.078 -6.121 7.168 1 89.5 76 GLY B C 1
ATOM 1704 O O . GLY B 1 76 ? 12.797 -6.258 6.18 1 89.5 76 GLY B O 1
ATOM 1705 N N . LYS B 1 77 ? 10.969 -5.434 7.137 1 92.5 77 LYS B N 1
ATOM 1706 C CA . LYS B 1 77 ? 10.578 -4.668 5.953 1 92.5 77 LYS B CA 1
ATOM 1707 C C . LYS B 1 77 ? 10.414 -3.189 6.289 1 92.5 77 LYS B C 1
ATOM 1709 O O . LYS B 1 77 ? 9.359 -2.77 6.766 1 92.5 77 LYS B O 1
ATOM 1714 N N . SER B 1 78 ? 11.453 -2.49 5.898 1 93.62 78 SER B N 1
ATOM 1715 C CA . SER B 1 78 ? 11.383 -1.051 6.129 1 93.62 78 SER B CA 1
ATOM 1716 C C . SER B 1 78 ? 10.562 -0.362 5.039 1 93.62 78 SER B C 1
ATOM 1718 O O . SER B 1 78 ? 10.68 -0.698 3.859 1 93.62 78 SER B O 1
ATOM 1720 N N . ILE B 1 79 ? 9.773 0.58 5.461 1 95.62 79 ILE B N 1
ATOM 1721 C CA . ILE B 1 79 ? 8.977 1.396 4.551 1 95.62 79 ILE B CA 1
ATOM 1722 C C . ILE B 1 79 ? 9.664 2.746 4.336 1 95.62 79 ILE B C 1
ATOM 1724 O O . ILE B 1 79 ? 10.055 3.408 5.301 1 95.62 79 ILE B O 1
ATOM 1728 N N . PRO B 1 80 ? 9.82 3.176 3.078 1 94.94 80 PRO B N 1
ATOM 1729 C CA . PRO B 1 80 ? 10.414 4.492 2.836 1 94.94 80 PRO B CA 1
ATOM 1730 C C . PRO B 1 80 ? 9.641 5.621 3.508 1 94.94 80 PRO B C 1
ATOM 1732 O O . PRO B 1 80 ? 8.406 5.57 3.58 1 94.94 80 PRO B O 1
ATOM 1735 N N . GLU B 1 81 ? 10.352 6.656 3.918 1 95.44 81 GLU B N 1
ATOM 1736 C CA . GLU B 1 81 ? 9.758 7.762 4.664 1 95.44 81 GLU B CA 1
ATOM 1737 C C . GLU B 1 81 ? 8.68 8.461 3.838 1 95.44 81 GLU B C 1
ATOM 1739 O O . GLU B 1 81 ? 7.645 8.859 4.375 1 95.44 81 GLU B O 1
ATOM 1744 N N . ASP B 1 82 ? 8.93 8.609 2.58 1 95.62 82 ASP B N 1
ATOM 1745 C CA . ASP B 1 82 ? 7.938 9.281 1.75 1 95.62 82 ASP B CA 1
ATOM 1746 C C . ASP B 1 82 ? 6.672 8.438 1.619 1 95.62 82 ASP B C 1
ATOM 1748 O O . ASP B 1 82 ? 5.57 8.977 1.501 1 95.62 82 ASP B O 1
ATOM 1752 N N . GLU B 1 83 ? 6.824 7.082 1.671 1 96.5 83 GLU B N 1
ATOM 1753 C CA . GLU B 1 83 ? 5.664 6.199 1.653 1 96.5 83 GLU B CA 1
ATOM 1754 C C . GLU B 1 83 ? 4.82 6.371 2.912 1 96.5 83 GLU B C 1
ATOM 1756 O O . GLU B 1 83 ? 3.588 6.379 2.846 1 96.5 83 GLU B O 1
ATOM 1761 N N . VAL B 1 84 ? 5.48 6.477 3.994 1 97.94 84 VAL B N 1
ATOM 1762 C CA . VAL B 1 84 ? 4.777 6.73 5.246 1 97.94 84 VAL B CA 1
ATOM 1763 C C . VAL B 1 84 ? 4.051 8.07 5.168 1 97.94 84 VAL B C 1
ATOM 1765 O O . VAL B 1 84 ? 2.887 8.18 5.566 1 97.94 84 VAL B O 1
ATOM 1768 N N . ALA B 1 85 ? 4.676 9.062 4.625 1 98.19 85 ALA B N 1
ATOM 1769 C CA . ALA B 1 85 ? 4.082 10.391 4.473 1 98.19 85 ALA B 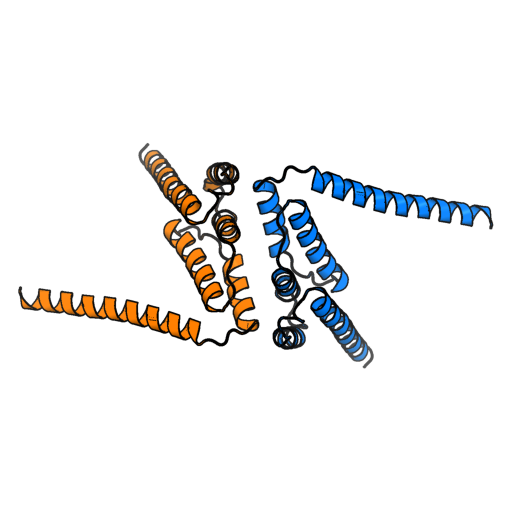CA 1
ATOM 1770 C C . ALA B 1 85 ? 2.828 10.336 3.604 1 98.19 85 ALA B C 1
ATOM 1772 O O . ALA B 1 85 ? 1.802 10.93 3.943 1 98.19 85 ALA B O 1
ATOM 1773 N N . TYR B 1 86 ? 2.904 9.602 2.514 1 97.56 86 TYR B N 1
ATOM 1774 C CA . TYR B 1 86 ? 1.729 9.438 1.666 1 97.56 86 TYR B CA 1
ATOM 1775 C C . TYR B 1 86 ? 0.583 8.797 2.439 1 97.56 86 TYR B C 1
ATOM 1777 O O . TYR B 1 86 ? -0.565 9.234 2.336 1 97.56 86 TYR B O 1
ATOM 1785 N N . GLN B 1 87 ? 0.885 7.754 3.164 1 97.75 87 GLN B N 1
ATOM 1786 C CA . GLN B 1 87 ? -0.146 7.055 3.922 1 97.75 87 GLN B CA 1
ATOM 1787 C C . GLN B 1 87 ? -0.825 7.984 4.922 1 97.75 87 GLN B C 1
ATOM 1789 O O . GLN B 1 87 ? -2.027 7.871 5.168 1 97.75 87 GLN B O 1
ATOM 1794 N N . MET B 1 88 ? -0.126 8.914 5.43 1 98.38 88 MET B N 1
ATOM 1795 C CA . MET B 1 88 ? -0.635 9.852 6.43 1 98.38 88 MET B CA 1
ATOM 1796 C C . MET B 1 88 ? -1.679 10.781 5.824 1 98.38 88 MET B C 1
ATOM 1798 O O . MET B 1 88 ? -2.586 11.242 6.523 1 98.38 88 MET B O 1
ATOM 1802 N N . ILE B 1 89 ? -1.652 10.992 4.516 1 98.06 89 ILE B N 1
ATOM 1803 C CA . ILE B 1 89 ? -2.471 12.078 3.98 1 98.06 89 ILE B CA 1
ATOM 1804 C C . ILE B 1 89 ? -3.527 11.5 3.037 1 98.06 89 ILE B C 1
ATOM 1806 O O . ILE B 1 89 ? -4.488 12.188 2.686 1 98.06 89 ILE B O 1
ATOM 1810 N N . GLU B 1 90 ? -3.455 10.289 2.619 1 94.62 90 GLU B N 1
ATOM 1811 C CA . GLU B 1 90 ? -4.328 9.727 1.595 1 94.62 90 GLU B CA 1
ATOM 1812 C C . GLU B 1 90 ? -5.641 9.234 2.197 1 94.62 90 GLU B C 1
ATOM 1814 O O . GLU B 1 90 ? -6.605 8.977 1.475 1 94.62 90 GLU B O 1
ATOM 1819 N N . ASN B 1 91 ? -5.758 9.156 3.451 1 92.44 91 ASN B N 1
ATOM 1820 C CA . ASN B 1 91 ? -6.938 8.578 4.09 1 92.44 91 ASN B CA 1
ATOM 1821 C C . ASN B 1 91 ? -7.535 9.531 5.121 1 92.44 91 ASN B C 1
ATOM 1823 O O . ASN B 1 91 ? -7.977 9.102 6.188 1 92.44 91 ASN B O 1
ATOM 1827 N N . LEU B 1 92 ? -7.547 10.727 4.727 1 97 92 LEU B N 1
ATOM 1828 C CA . LEU B 1 92 ? -8.102 11.766 5.582 1 97 92 LEU B CA 1
ATOM 1829 C C . LEU B 1 92 ? -9.453 12.234 5.059 1 97 92 LEU B C 1
ATOM 1831 O O . LEU B 1 92 ? -9.719 12.164 3.855 1 97 92 LEU B O 1
ATOM 1835 N N . PRO B 1 93 ? -10.305 12.68 5.965 1 96 93 PRO B N 1
ATOM 1836 C CA . PRO B 1 93 ? -11.602 13.195 5.523 1 96 93 PRO B CA 1
ATOM 1837 C C . PRO B 1 93 ? -11.484 14.492 4.734 1 96 93 PRO B C 1
ATOM 1839 O O . PRO B 1 93 ? -10.43 15.125 4.73 1 96 93 PRO B O 1
ATOM 1842 N N . PRO B 1 94 ? -12.578 14.922 4.078 1 95.62 94 PRO B N 1
ATOM 1843 C CA . PRO B 1 94 ? -12.555 16.047 3.141 1 95.62 94 PRO B CA 1
ATOM 1844 C C . PRO B 1 94 ? -12.148 17.359 3.805 1 95.62 94 PRO B C 1
ATOM 1846 O O . PRO B 1 94 ? -11.648 18.266 3.133 1 95.62 94 PRO B O 1
ATOM 1849 N N . GLU B 1 95 ? -12.336 17.469 5.102 1 94.62 95 GLU B N 1
ATOM 1850 C CA . GLU B 1 95 ? -11.984 18.703 5.805 1 94.62 95 GLU B CA 1
ATOM 1851 C C . GLU B 1 95 ? -10.484 18.984 5.703 1 94.62 95 GLU B C 1
ATOM 1853 O O . GLU B 1 95 ? -10.047 20.109 5.934 1 94.62 95 GLU B O 1
ATOM 1858 N N . PHE B 1 96 ? -9.742 17.938 5.309 1 97.25 96 PHE B N 1
ATOM 1859 C CA . PHE B 1 96 ? -8.297 18.094 5.234 1 97.25 96 PHE B CA 1
ATOM 1860 C C . PHE B 1 96 ? -7.84 18.297 3.793 1 97.25 96 PHE B C 1
ATOM 1862 O O . PHE B 1 96 ? -6.641 18.359 3.516 1 97.25 96 PHE B O 1
ATOM 1869 N N . ASP B 1 97 ? -8.688 18.438 2.805 1 96.75 97 ASP B N 1
ATOM 1870 C CA . ASP B 1 97 ? -8.344 18.484 1.389 1 96.75 97 ASP B CA 1
ATOM 1871 C C . ASP B 1 97 ? -7.391 19.656 1.101 1 96.75 97 ASP B C 1
ATOM 1873 O O . ASP B 1 97 ? -6.406 19.484 0.38 1 96.75 97 ASP B O 1
ATOM 1877 N N . ASN B 1 98 ? -7.68 20.797 1.681 1 96.56 98 ASN B N 1
ATOM 1878 C CA . ASN B 1 98 ? -6.863 21.984 1.418 1 96.56 98 ASN B CA 1
ATOM 1879 C C . ASN B 1 98 ? -5.434 21.797 1.92 1 96.56 98 ASN B C 1
ATOM 1881 O O . ASN B 1 98 ? -4.477 22.094 1.203 1 96.56 98 ASN B O 1
ATOM 1885 N N . ILE B 1 99 ? -5.352 21.266 3.158 1 98.25 99 ILE B N 1
ATOM 1886 C CA . ILE B 1 99 ? -4.016 21.109 3.73 1 98.25 99 ILE B CA 1
ATOM 1887 C C . ILE B 1 99 ? -3.256 20.016 2.994 1 98.25 99 ILE B C 1
ATOM 1889 O O . ILE B 1 99 ? -2.037 20.109 2.824 1 98.25 99 ILE B O 1
ATOM 1893 N N . VAL B 1 100 ? -3.902 18.969 2.512 1 98.19 100 VAL B N 1
ATOM 1894 C CA . VAL B 1 100 ? -3.266 17.906 1.745 1 98.19 100 VAL B CA 1
ATOM 1895 C C . VAL B 1 100 ? -2.697 18.469 0.446 1 98.19 100 VAL B C 1
ATOM 1897 O O . VAL B 1 100 ? -1.575 18.141 0.055 1 98.19 100 VAL B O 1
ATOM 1900 N N . GLN B 1 101 ? -3.436 19.375 -0.194 1 97.06 101 GLN B N 1
ATOM 1901 C CA . GLN B 1 101 ? -2.949 20.031 -1.401 1 97.06 101 GLN B CA 1
ATOM 1902 C C . GLN B 1 101 ? -1.683 20.828 -1.119 1 97.06 101 GLN B C 1
ATOM 1904 O O . GLN B 1 101 ? -0.765 20.859 -1.941 1 97.06 101 GLN B O 1
ATOM 1909 N N . GLN B 1 102 ? -1.658 21.453 0.012 1 97.38 102 GLN B N 1
ATOM 1910 C CA . GLN B 1 102 ? -0.469 22.203 0.409 1 97.38 102 GLN B CA 1
ATOM 1911 C C . GLN B 1 102 ? 0.708 21.266 0.668 1 97.38 102 GLN B C 1
ATOM 1913 O O . GLN B 1 102 ? 1.844 21.578 0.298 1 97.38 102 GLN B O 1
ATOM 1918 N N . ILE B 1 103 ? 0.392 20.125 1.272 1 98.19 103 ILE B N 1
ATOM 1919 C CA . ILE B 1 103 ? 1.43 19.141 1.589 1 98.19 103 ILE B CA 1
ATOM 1920 C C . ILE B 1 103 ? 2.027 18.594 0.297 1 98.19 103 ILE B C 1
ATOM 1922 O O . ILE B 1 103 ? 3.23 18.344 0.223 1 98.19 103 ILE B O 1
ATOM 1926 N N . TYR B 1 104 ? 1.237 18.453 -0.766 1 96.25 104 TYR B N 1
ATOM 1927 C CA . TYR B 1 104 ? 1.718 17.984 -2.061 1 96.25 104 TYR B CA 1
ATOM 1928 C C . TYR B 1 104 ? 2.801 18.906 -2.607 1 96.25 104 TYR B C 1
ATOM 1930 O O . TYR B 1 104 ? 3.607 18.5 -3.445 1 96.25 104 TYR B O 1
ATOM 1938 N N . GLN B 1 105 ? 2.861 20.094 -2.094 1 95.44 105 GLN B N 1
ATOM 1939 C CA . GLN B 1 105 ? 3.758 21.094 -2.668 1 95.44 105 GLN B CA 1
ATOM 1940 C C . GLN B 1 105 ? 5.086 21.141 -1.914 1 95.44 105 GLN B C 1
ATOM 1942 O O . GLN B 1 105 ? 6.004 21.859 -2.307 1 95.44 105 GLN B O 1
ATOM 1947 N N . LEU B 1 106 ? 5.176 20.344 -0.919 1 95.69 106 LEU B N 1
ATOM 1948 C CA . LEU B 1 106 ? 6.43 20.312 -0.176 1 95.69 106 LEU B CA 1
ATOM 1949 C C . LEU B 1 106 ? 7.574 19.828 -1.061 1 95.69 106 LEU B C 1
ATOM 1951 O O . LEU B 1 106 ? 7.371 19 -1.953 1 95.69 106 LEU B O 1
ATOM 1955 N N . ASN B 1 107 ? 8.766 20.406 -0.746 1 93.5 107 ASN B N 1
ATOM 1956 C CA . ASN B 1 107 ? 9.953 19.859 -1.374 1 93.5 107 ASN B CA 1
ATOM 1957 C C . ASN B 1 107 ? 10.227 18.422 -0.899 1 93.5 107 ASN B C 1
ATOM 1959 O O . ASN B 1 107 ? 9.781 18.031 0.181 1 93.5 107 ASN B O 1
ATOM 1963 N N . ASP B 1 108 ? 11.008 17.688 -1.735 1 91.38 108 ASP B N 1
ATOM 1964 C CA . ASP B 1 108 ? 11.242 16.266 -1.449 1 91.38 108 ASP B CA 1
ATOM 1965 C C . ASP B 1 108 ? 11.922 16.094 -0.094 1 91.38 108 ASP B C 1
ATOM 1967 O O . ASP B 1 108 ? 11.656 15.117 0.617 1 91.38 108 ASP B O 1
ATOM 1971 N N . ASP B 1 109 ? 12.789 17.016 0.248 1 94.31 109 ASP B N 1
ATOM 1972 C CA . ASP B 1 109 ? 13.539 16.906 1.498 1 94.31 109 ASP B CA 1
ATOM 1973 C C . ASP B 1 109 ? 12.648 17.219 2.697 1 94.31 109 ASP B C 1
ATOM 1975 O O . ASP B 1 109 ? 13.008 16.922 3.84 1 94.31 109 ASP B O 1
ATOM 1979 N N . GLU B 1 110 ? 11.422 17.797 2.422 1 96.31 110 GLU B N 1
ATOM 1980 C CA . GLU B 1 110 ? 10.492 18.141 3.49 1 96.31 110 GLU B CA 1
ATOM 1981 C C . GLU B 1 110 ? 9.32 17.172 3.551 1 96.31 110 GLU B C 1
ATOM 1983 O O . GLU B 1 110 ? 8.664 17.031 4.59 1 96.31 110 GLU B O 1
ATOM 1988 N N . PHE B 1 111 ? 9.039 16.516 2.439 1 96.81 111 PHE B N 1
ATOM 1989 C CA . PHE B 1 111 ? 7.938 15.562 2.4 1 96.81 111 PHE B CA 1
ATOM 1990 C C . PHE B 1 111 ? 8.297 14.289 3.16 1 96.81 111 PHE B C 1
ATOM 1992 O O . PHE B 1 111 ? 8.484 13.227 2.555 1 96.81 111 PHE B O 1
ATOM 1999 N N . LEU B 1 112 ? 8.352 14.438 4.516 1 97.38 112 LEU B N 1
ATOM 2000 C CA . LEU B 1 112 ? 8.703 13.406 5.48 1 97.38 112 LEU B CA 1
ATOM 2001 C C . LEU B 1 112 ? 7.664 13.32 6.594 1 97.38 112 LEU B C 1
ATOM 2003 O O . LEU B 1 112 ? 6.961 14.297 6.863 1 97.38 112 LEU B O 1
ATOM 2007 N N . PRO B 1 113 ? 7.617 12.133 7.219 1 98.19 113 PRO B N 1
ATOM 2008 C CA . PRO B 1 113 ? 6.586 11.914 8.234 1 98.19 113 PRO B CA 1
ATOM 2009 C C . PRO B 1 113 ? 6.586 12.992 9.32 1 98.19 113 PRO B C 1
ATOM 2011 O O . PRO B 1 113 ? 5.523 13.469 9.719 1 98.19 113 PRO B O 1
ATOM 2014 N N . ASP B 1 114 ? 7.691 13.445 9.727 1 98 114 ASP B N 1
ATOM 2015 C CA . ASP B 1 114 ? 7.758 14.414 10.82 1 98 114 ASP B CA 1
ATOM 2016 C C . ASP B 1 114 ? 7.16 15.758 10.391 1 98 114 ASP B C 1
ATOM 2018 O O . ASP B 1 114 ? 6.395 16.359 11.141 1 98 114 ASP B O 1
ATOM 2022 N N . LYS B 1 115 ? 7.539 16.203 9.242 1 98.56 115 LYS B N 1
ATOM 2023 C CA . LYS B 1 115 ? 6.996 17.453 8.719 1 98.56 115 LYS B CA 1
ATOM 2024 C C . LYS B 1 115 ? 5.496 17.344 8.477 1 98.56 115 LYS B C 1
ATOM 2026 O O . LYS B 1 115 ? 4.73 18.234 8.852 1 98.56 115 LYS B O 1
ATOM 2031 N N . VAL B 1 116 ? 5.078 16.281 7.867 1 98.62 116 VAL B N 1
ATOM 2032 C CA . VAL B 1 116 ? 3.67 16.047 7.57 1 98.62 116 VAL B CA 1
ATOM 2033 C C . VAL B 1 116 ? 2.869 16 8.867 1 98.62 116 VAL B C 1
ATOM 2035 O O . VAL B 1 116 ? 1.794 16.594 8.969 1 98.62 116 VAL B O 1
ATOM 2038 N N . ARG B 1 117 ? 3.436 15.336 9.812 1 98.62 117 ARG B N 1
ATOM 2039 C CA . ARG B 1 117 ? 2.803 15.258 11.125 1 98.62 117 ARG B CA 1
ATOM 2040 C C . ARG B 1 117 ? 2.586 16.641 11.719 1 98.62 117 ARG B C 1
ATOM 2042 O O . ARG B 1 117 ? 1.491 16.969 12.18 1 98.62 117 ARG B 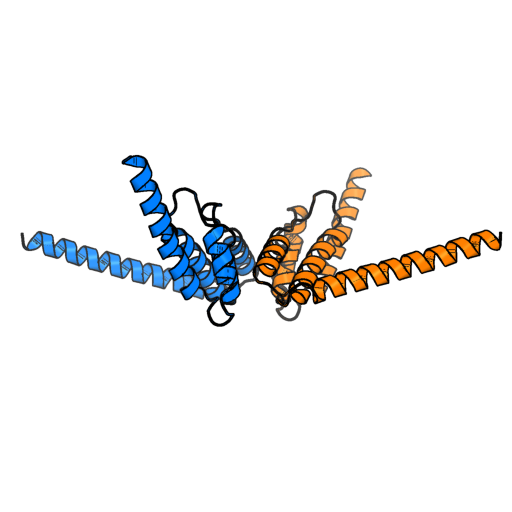O 1
ATOM 2049 N N . THR B 1 118 ? 3.576 17.438 11.703 1 98.62 118 THR B N 1
ATOM 2050 C CA . THR B 1 118 ? 3.516 18.797 12.25 1 98.62 118 THR B CA 1
ATOM 2051 C C . THR B 1 118 ? 2.418 19.594 11.57 1 98.62 118 THR B C 1
ATOM 2053 O O . THR B 1 118 ? 1.613 20.25 12.242 1 98.62 118 THR B O 1
ATOM 2056 N N . ILE B 1 119 ? 2.346 19.484 10.266 1 98.69 119 ILE B N 1
ATOM 2057 C CA . ILE B 1 119 ? 1.37 20.234 9.484 1 98.69 119 ILE B CA 1
ATOM 2058 C C . ILE B 1 119 ? -0.04 19.75 9.828 1 98.69 119 ILE B C 1
ATOM 2060 O O . ILE B 1 119 ? -0.938 20.562 10.062 1 98.69 119 ILE B O 1
ATOM 2064 N N . LEU B 1 120 ? -0.233 18.453 9.914 1 98.62 120 LEU B N 1
ATOM 2065 C CA . LEU B 1 120 ? -1.56 17.891 10.133 1 98.62 120 LEU B CA 1
ATOM 2066 C C . LEU B 1 120 ? -2.064 18.219 11.531 1 98.62 120 LEU B C 1
ATOM 2068 O O . LEU B 1 120 ? -3.248 18.5 11.719 1 98.62 120 LEU B O 1
ATOM 2072 N N . LEU B 1 121 ? -1.183 18.141 12.477 1 98.31 121 LEU B N 1
ATOM 2073 C CA . LEU B 1 121 ? -1.573 18.453 13.844 1 98.31 121 LEU B CA 1
ATOM 2074 C C . LEU B 1 121 ? -1.976 19.922 13.977 1 98.31 121 LEU B C 1
ATOM 2076 O O . LEU B 1 121 ? -2.969 20.234 14.633 1 98.31 121 LEU B O 1
ATOM 2080 N N . ALA B 1 122 ? -1.243 20.781 13.383 1 98.12 122 ALA B N 1
ATOM 2081 C CA . ALA B 1 122 ? -1.591 22.203 13.375 1 98.12 122 ALA B CA 1
ATOM 2082 C C . ALA B 1 122 ? -2.941 22.438 12.703 1 98.12 122 ALA B C 1
ATOM 2084 O O . ALA B 1 122 ? -3.76 23.219 13.195 1 98.12 122 ALA B O 1
ATOM 2085 N N . GLU B 1 123 ? -3.168 21.75 11.57 1 97.69 123 GLU B N 1
ATOM 2086 C CA . GLU B 1 123 ? -4.426 21.906 10.844 1 97.69 123 GLU B CA 1
ATOM 2087 C C . GLU B 1 123 ? -5.609 21.422 11.68 1 97.69 123 GLU B C 1
ATOM 2089 O O . GLU B 1 123 ? -6.676 22.047 11.656 1 97.69 123 GLU B O 1
ATOM 2094 N N . GLU B 1 124 ? -5.465 20.328 12.359 1 96.56 124 GLU B N 1
ATOM 2095 C CA . GLU B 1 124 ? -6.527 19.859 13.242 1 96.56 124 GLU B CA 1
ATOM 2096 C C . GLU B 1 124 ? -6.902 20.922 14.273 1 96.56 124 GLU B C 1
ATOM 2098 O O . GLU B 1 124 ? -8.086 21.141 14.539 1 96.56 124 GLU B O 1
ATOM 2103 N N . GLY B 1 125 ? -5.875 21.484 14.859 1 95.81 125 GLY B N 1
ATOM 2104 C CA . GLY B 1 125 ? -6.121 22.578 15.773 1 95.81 125 GLY B CA 1
ATOM 2105 C C . GLY B 1 125 ? -6.934 23.703 15.164 1 95.81 125 GLY B C 1
ATOM 2106 O O . GLY B 1 125 ? -7.844 24.234 15.797 1 95.81 125 GLY B O 1
ATOM 2107 N N . ARG B 1 126 ? -6.566 24.031 13.984 1 95.81 126 ARG B N 1
ATOM 2108 C CA . ARG B 1 126 ? -7.266 25.094 13.266 1 95.81 126 ARG B CA 1
ATOM 2109 C C . ARG B 1 126 ? -8.727 24.719 13.031 1 95.81 126 ARG B C 1
ATOM 2111 O O . ARG B 1 126 ? -9.617 25.547 13.234 1 95.81 126 ARG B O 1
ATOM 2118 N N . ILE B 1 127 ? -8.977 23.531 12.547 1 94.12 127 ILE B N 1
ATOM 2119 C CA . ILE B 1 127 ? -10.32 23.047 12.25 1 94.12 127 ILE B CA 1
ATOM 2120 C C . ILE B 1 127 ? -11.172 23.078 13.516 1 94.12 127 ILE B C 1
ATOM 2122 O O . ILE B 1 127 ? -12.312 23.547 13.492 1 94.12 127 ILE B O 1
ATOM 2126 N N . LEU B 1 128 ? -10.602 22.656 14.609 1 92 128 LEU B N 1
ATOM 2127 C CA . LEU B 1 128 ? -11.312 22.609 15.883 1 92 128 LEU B CA 1
ATOM 2128 C C . LEU B 1 128 ? -11.648 24.016 16.359 1 92 128 LEU B C 1
ATOM 2130 O O . LEU B 1 128 ? -12.734 24.234 16.922 1 92 128 LEU B O 1
ATOM 2134 N N . SER B 1 129 ? -10.758 24.891 16.203 1 93.5 129 SER B N 1
ATOM 2135 C CA . SER B 1 129 ? -10.984 26.281 16.609 1 93.5 129 SER B CA 1
ATOM 2136 C C . SER B 1 129 ? -12.109 26.906 15.797 1 93.5 129 SER B C 1
ATOM 2138 O O . SER B 1 129 ? -12.922 27.672 16.344 1 93.5 129 SER B O 1
ATOM 2140 N N . LYS B 1 130 ? -12.172 26.594 14.547 1 91.81 130 LYS B N 1
ATOM 2141 C CA . LYS B 1 130 ? -13.227 27.125 13.68 1 91.81 130 LYS B CA 1
ATOM 2142 C C . LYS B 1 130 ? -14.586 26.562 14.078 1 91.81 130 LYS B C 1
ATOM 2144 O O . LYS B 1 130 ? -15.586 27.281 14.062 1 91.81 130 LYS B O 1
ATOM 2149 N N . GLN B 1 131 ? -14.625 25.328 14.328 1 88.06 131 GLN B N 1
ATOM 2150 C CA . GLN B 1 131 ? -15.867 24.672 14.719 1 88.06 131 GLN B CA 1
ATOM 2151 C C . GLN B 1 131 ? -16.391 25.219 16.047 1 88.06 131 GLN B C 1
ATOM 2153 O O . GLN B 1 131 ? -17.594 25.391 16.234 1 88.06 131 GLN B O 1
ATOM 2158 N N . ALA B 1 132 ? -15.555 25.516 17 1 88.56 132 ALA B N 1
ATOM 2159 C CA . ALA B 1 132 ? -15.922 26.062 18.297 1 88.56 132 ALA B CA 1
ATOM 2160 C C . ALA B 1 132 ? -16.531 27.453 18.141 1 88.56 132 ALA B C 1
ATOM 2162 O O . ALA B 1 132 ? -17.484 27.797 18.844 1 88.56 132 ALA B O 1
ATOM 2163 N N . LYS B 1 133 ? -16.062 28.188 17.312 1 89.69 133 LYS B N 1
ATOM 2164 C CA . LYS B 1 133 ? -16.562 29.547 17.078 1 89.69 133 LYS B CA 1
ATOM 2165 C C . LYS B 1 133 ? -17.953 29.516 16.453 1 89.69 133 LYS B C 1
ATOM 2167 O O . LYS B 1 133 ? -18.781 30.391 16.719 1 89.69 133 LYS B O 1
ATOM 2172 N N . GLU B 1 134 ? -18.156 28.578 15.617 1 86.38 134 GLU B N 1
ATOM 2173 C CA . GLU B 1 134 ? -19.453 28.453 14.969 1 86.38 134 GLU B CA 1
ATOM 2174 C C . GLU B 1 134 ? -20.531 28.031 15.961 1 86.38 134 GLU B C 1
ATOM 2176 O O . GLU B 1 134 ? -21.703 28.391 15.805 1 86.38 134 GLU B O 1
ATOM 2181 N N . ILE B 1 135 ? -20.219 27.266 16.922 1 82 135 ILE B N 1
ATOM 2182 C CA . ILE B 1 135 ? -21.172 26.844 17.938 1 82 135 ILE B CA 1
ATOM 2183 C C . ILE B 1 135 ? -21.5 28.031 18.859 1 82 135 ILE B C 1
ATOM 2185 O O . ILE B 1 135 ? -22.641 28.172 19.312 1 82 135 ILE B O 1
ATOM 2189 N N . ASP B 1 136 ? -20.609 28.859 19.156 1 83.94 136 ASP B N 1
ATOM 2190 C CA . ASP B 1 136 ? -20.797 30 20.031 1 83.94 136 ASP B CA 1
ATOM 2191 C C . ASP B 1 136 ? -21.562 31.109 19.344 1 83.94 136 ASP B C 1
ATOM 2193 O O . ASP B 1 136 ? -22.266 31.891 19.984 1 83.94 136 ASP B O 1
ATOM 2197 N N . ASN B 1 137 ? -21.578 31.25 18.078 1 73.12 137 ASN B N 1
ATOM 2198 C CA . ASN B 1 137 ? -22.375 32.25 17.391 1 73.12 137 ASN B CA 1
ATOM 2199 C C . ASN B 1 137 ? -23.781 31.766 17.094 1 73.12 137 ASN B C 1
ATOM 2201 O O . ASN B 1 137 ? -24.734 32.562 17.078 1 73.12 137 ASN B O 1
#

InterPro domains:
  IPR061502 Copia/RE1/RE2-like, N-terminal domain [PF14223] (2-128)

pLDDT: mean 85.97, std 16.14, range [49.69, 98.75]

Secondary structure (DSSP, 8-state):
-HHHHHHHHHHHHHHHHHHHHHHHHHHHHHHHS---HHHHHHHHHHHHH----TT--HHHHHHHHHHHHHHHHHTT-PPPHHHHHHHHHHT--GGGHHHHHHHTTS-TTT-SHHHHHHHHHHHHHHHHHHHHHHHH-/-HHHHHHHHHHHHHHHHHHHHHHHHHHHHHHHS---HHHHHHHHHHHHH----TT--HHHHHHHHHHHHHHHHHTT-PPPHHHHHHHHHHT--GGGHHHHHHHTTS-TTT-SHHHHHHHHHHHHHHHHHHHHHHHH-